Protein 3UO2 (pdb70)

Structure (mmCIF, N/CA/C/O backbone):
data_3UO2
#
_entry.id   3UO2
#
_cell.length_a   59.606
_cell.length_b   60.548
_cell.length_c   99.523
_cell.angle_alpha   90.000
_cell.angle_beta   90.000
_cell.angle_gamma   90.000
#
_symmetry.space_group_name_H-M   'P 21 21 21'
#
loop_
_entity.id
_entity.type
_entity.pdbx_description
1 polymer 'J-type co-chaperone JAC1, mitochondrial'
2 water water
#
loop_
_atom_site.group_PDB
_atom_site.id
_atom_site.type_symbol
_atom_site.label_atom_id
_atom_site.label_alt_id
_atom_site.label_comp_id
_atom_site.label_asym_id
_atom_site.label_entity_id
_atom_site.label_seq_id
_atom_site.pdbx_PDB_ins_code
_atom_site.Cartn_x
_atom_site.Cartn_y
_atom_site.Cartn_z
_atom_site.occupancy
_atom_site.B_iso_or_equiv
_atom_site.auth_seq_id
_atom_site.auth_comp_id
_atom_site.auth_asym_id
_atom_site.auth_atom_id
_atom_site.pdbx_PDB_model_num
ATOM 1 N N . PHE A 1 1 ? 51.454 8.114 -5.464 1.00 72.09 10 PHE A N 1
ATOM 2 C CA A PHE A 1 1 ? 52.887 8.054 -5.101 0.60 74.29 10 PHE A CA 1
ATOM 3 C CA B PHE A 1 1 ? 52.925 8.082 -5.179 0.40 72.86 10 PHE A CA 1
ATOM 4 C C . PHE A 1 1 ? 53.330 9.483 -4.769 1.00 68.67 10 PHE A C 1
ATOM 5 O O . PHE A 1 1 ? 54.071 9.682 -3.830 1.00 68.41 10 PHE A O 1
ATOM 20 N N . THR A 1 2 ? 52.848 10.458 -5.531 1.00 62.93 11 THR A N 1
ATOM 21 C CA . THR A 1 2 ? 53.251 11.866 -5.350 1.00 63.30 11 THR A CA 1
ATOM 22 C C . THR A 1 2 ? 52.818 12.399 -3.995 1.00 59.09 11 THR A C 1
ATOM 23 O O . THR A 1 2 ? 51.631 12.327 -3.655 1.00 52.17 11 THR A O 1
ATOM 27 N N . SER A 1 3 ? 53.756 12.960 -3.245 1.00 52.96 12 SER A N 1
ATOM 28 C CA . SER A 1 3 ? 53.452 13.477 -1.910 1.00 48.71 12 SER A CA 1
ATOM 29 C C . SER A 1 3 ? 52.347 14.548 -1.924 1.00 48.51 12 SER A C 1
ATOM 30 O O . SER A 1 3 ? 52.216 15.302 -2.876 1.00 51.13 12 SER A O 1
ATOM 33 N N . THR A 1 4 ? 51.523 14.606 -0.891 1.00 44.01 13 THR A N 1
ATOM 34 C CA . THR A 1 4 ? 50.516 15.671 -0.814 1.00 40.39 13 THR A CA 1
ATOM 35 C C . THR A 1 4 ? 51.222 16.839 -0.088 1.00 43.20 13 THR A C 1
ATOM 36 O O . THR A 1 4 ? 52.300 16.658 0.544 1.00 40.15 13 THR A O 1
ATOM 40 N N . PHE A 1 5 ? 50.595 18.015 -0.144 1.00 37.73 14 PHE A N 1
ATOM 41 C CA . PHE A 1 5 ? 51.174 19.230 0.474 1.00 37.08 14 PHE A CA 1
ATOM 42 C C . PHE A 1 5 ? 51.232 19.053 1.977 1.00 39.54 14 PHE A C 1
ATOM 43 O O . PHE A 1 5 ? 52.102 19.622 2.644 1.00 36.44 14 PHE A O 1
ATOM 51 N N . TYR A 1 6 ? 50.365 18.209 2.511 1.00 37.31 15 TYR A N 1
ATOM 52 C CA . TYR A 1 6 ? 50.321 18.035 3.967 1.00 40.13 15 TYR A CA 1
ATOM 53 C C . TYR A 1 6 ? 51.522 17.194 4.372 1.00 40.87 15 TYR A C 1
ATOM 54 O O . TYR A 1 6 ? 52.067 17.334 5.488 1.00 42.87 15 TYR A O 1
ATOM 63 N N . GLU A 1 7 ? 52.024 16.408 3.425 1.00 43.18 16 GLU A N 1
ATOM 64 C CA . GLU A 1 7 ? 53.215 15.554 3.692 1.00 43.55 16 GLU A CA 1
ATOM 65 C C . GLU A 1 7 ? 54.475 16.396 3.621 1.00 45.80 16 GLU A C 1
ATOM 66 O O . GLU A 1 7 ? 55.485 15.995 4.135 1.00 42.49 16 GLU A O 1
ATOM 72 N N . LEU A 1 8 ? 54.437 17.590 3.016 1.00 42.57 17 LEU A N 1
ATOM 73 C CA . LEU A 1 8 ? 55.592 18.451 3.027 1.00 41.09 17 LEU A CA 1
ATOM 74 C C . LEU A 1 8 ? 55.819 19.137 4.383 1.00 39.31 17 LEU A C 1
ATOM 75 O O . LEU A 1 8 ? 56.820 19.770 4.605 1.00 43.20 17 LEU A O 1
ATOM 80 N N . PHE A 1 9 ? 54.905 18.995 5.314 1.00 41.55 18 PHE A N 1
ATOM 81 C CA . PHE A 1 9 ? 54.986 19.748 6.558 1.00 39.68 18 PHE A CA 1
ATOM 82 C C . PHE A 1 9 ? 54.781 18.717 7.677 1.00 43.56 18 PHE A C 1
ATOM 83 O O . PHE A 1 9 ? 53.772 18.808 8.388 1.00 44.99 18 PHE A O 1
ATOM 91 N N . PRO A 1 10 ? 55.762 17.766 7.867 1.00 44.48 19 PRO A N 1
ATOM 92 C CA . PRO A 1 10 ? 55.649 16.651 8.849 1.00 48.58 19 PRO A CA 1
ATOM 93 C C . PRO A 1 10 ? 55.432 17.137 10.268 1.00 52.29 19 PRO A C 1
ATOM 94 O O . PRO A 1 10 ? 54.559 16.621 10.945 1.00 51.54 19 PRO A O 1
ATOM 98 N N . LYS A 1 11 ? 56.105 18.201 10.691 1.00 53.82 20 LYS A N 1
ATOM 99 C CA . LYS A 1 11 ? 55.885 18.679 12.068 1.00 54.94 20 LYS A CA 1
ATOM 100 C C . LYS A 1 11 ? 54.476 19.106 12.248 1.00 50.96 20 LYS A C 1
ATOM 101 O O . LYS A 1 11 ? 53.895 18.771 13.217 1.00 47.22 20 LYS A O 1
ATOM 107 N N . THR A 1 12 ? 53.932 19.872 11.302 1.00 45.27 21 THR A N 1
ATOM 108 C CA . THR A 1 12 ? 52.662 20.501 11.474 1.00 44.37 21 THR A CA 1
ATOM 109 C C . THR A 1 12 ? 51.544 19.497 11.389 1.00 45.46 21 THR A C 1
ATOM 110 O O . THR A 1 12 ? 50.509 19.716 12.046 1.00 44.02 21 THR A O 1
ATOM 114 N N . PHE A 1 13 ? 51.735 18.449 10.575 1.00 44.55 22 PHE A N 1
ATOM 115 C CA . PHE A 1 13 ? 50.744 17.375 10.342 1.00 46.92 22 PHE A CA 1
ATOM 116 C C . PHE A 1 13 ? 51.360 15.976 10.655 1.00 52.31 22 PHE A C 1
ATOM 117 O O . PHE A 1 13 ? 51.786 15.260 9.737 1.00 50.80 22 PHE A O 1
ATOM 125 N N . PRO A 1 14 ? 51.487 15.626 11.969 1.00 52.27 23 PRO A N 1
ATOM 126 C CA . PRO A 1 14 ? 52.071 14.362 12.372 1.00 58.18 23 PRO A CA 1
ATOM 127 C C . PRO A 1 14 ? 51.342 13.166 11.714 1.00 57.23 23 PRO A C 1
ATOM 128 O O . PRO A 1 14 ? 51.978 12.185 11.342 1.00 57.28 23 PRO A O 1
ATOM 132 N N . LYS A 1 15 ? 50.031 13.303 11.490 1.00 59.41 24 LYS A N 1
ATOM 133 C CA . LYS A 1 15 ? 49.223 12.220 10.924 1.00 60.32 24 LYS A CA 1
ATOM 134 C C . LYS A 1 15 ? 49.307 12.119 9.390 1.00 58.91 24 LYS A C 1
ATOM 135 O O . LYS A 1 15 ? 48.862 11.130 8.800 1.00 54.41 24 LYS A O 1
ATOM 141 N N . LYS A 1 16 ? 49.824 13.172 8.741 1.00 57.80 25 LYS A N 1
ATOM 142 C CA . LYS A 1 16 ? 50.093 13.159 7.306 1.00 54.00 25 LYS A CA 1
ATOM 143 C C . LYS A 1 16 ? 48.842 13.148 6.475 1.00 48.73 25 LYS A C 1
ATOM 144 O O . LYS A 1 16 ? 48.873 12.930 5.250 1.00 53.00 25 LYS A O 1
ATOM 150 N N . LEU A 1 17 ? 47.717 13.455 7.093 1.00 50.32 26 LEU A N 1
ATOM 151 C CA . LEU A 1 17 ? 46.447 13.444 6.363 1.00 51.39 26 LEU A CA 1
ATOM 152 C C . LEU A 1 17 ? 45.865 14.841 6.152 1.00 46.56 26 LEU A C 1
ATOM 153 O O . LEU A 1 17 ? 46.212 15.758 6.854 1.00 48.09 26 LEU A O 1
ATOM 158 N N . PRO A 1 18 ? 44.979 15.011 5.149 1.00 47.71 27 PRO A N 1
ATOM 159 C CA . PRO A 1 18 ? 44.337 16.304 4.905 1.00 49.62 27 PRO A CA 1
ATOM 160 C C . PRO A 1 18 ? 43.382 16.779 5.971 1.00 45.15 27 PRO A C 1
ATOM 161 O O . PRO A 1 18 ? 42.446 16.122 6.301 1.00 45.64 27 PRO A O 1
ATOM 165 N N . ILE A 1 19 ? 43.613 17.963 6.465 1.00 43.94 28 ILE A N 1
ATOM 166 C CA . ILE A 1 19 ? 42.721 18.564 7.411 1.00 42.48 28 ILE A CA 1
ATOM 167 C C . ILE A 1 19 ? 42.503 20.061 7.093 1.00 40.04 28 ILE A C 1
ATOM 168 O O . ILE A 1 19 ? 43.349 20.749 6.477 1.00 39.83 28 ILE A O 1
ATOM 173 N N . TRP A 1 20 ? 41.352 20.514 7.535 1.00 42.25 29 TRP A N 1
ATOM 174 C CA . TRP A 1 20 ? 40.846 21.800 7.353 1.00 40.57 29 TRP A CA 1
ATOM 175 C C . TRP A 1 20 ? 41.307 22.716 8.447 1.00 48.06 29 TRP A C 1
ATOM 176 O O . TRP A 1 20 ? 41.692 23.861 8.167 1.00 42.11 29 TRP A O 1
ATOM 187 N N . THR A 1 21 ? 41.204 22.271 9.704 1.00 47.63 30 THR A N 1
ATOM 188 C CA . THR A 1 21 ? 41.587 23.122 10.859 1.00 53.49 30 THR A CA 1
ATOM 189 C C . THR A 1 21 ? 43.110 23.078 10.981 1.00 54.63 30 THR A C 1
ATOM 190 O O . THR A 1 21 ? 43.643 22.311 11.711 1.00 55.53 30 THR A O 1
ATOM 194 N N . ILE A 1 22 ? 43.805 23.908 10.220 1.00 53.34 31 ILE A N 1
ATOM 195 C CA . ILE A 1 22 ? 45.233 23.985 10.321 1.00 49.68 31 ILE A CA 1
ATOM 196 C C . ILE A 1 22 ? 45.672 24.921 11.433 1.00 47.10 31 ILE A C 1
ATOM 197 O O . ILE A 1 22 ? 45.082 25.982 11.620 1.00 48.13 31 ILE A O 1
ATOM 202 N N . ASP A 1 23 ? 46.711 24.532 12.163 1.00 46.29 32 ASP A N 1
ATOM 203 C CA . ASP A 1 23 ? 47.370 25.472 13.075 1.00 50.71 32 ASP A CA 1
ATOM 204 C C . ASP A 1 23 ? 48.390 26.305 12.251 1.00 51.16 32 ASP A C 1
ATOM 205 O O . ASP A 1 23 ? 49.530 25.875 11.931 1.00 49.36 32 ASP A O 1
ATOM 210 N N . GLN A 1 24 ? 47.959 27.502 11.923 1.00 43.66 33 GLN A N 1
ATOM 211 C CA . GLN A 1 24 ? 48.640 28.322 10.989 1.00 44.10 33 GLN A CA 1
ATOM 212 C C . GLN A 1 24 ? 49.937 28.903 11.507 1.00 47.56 33 GLN A C 1
ATOM 213 O O . GLN A 1 24 ? 50.820 29.111 10.711 1.00 46.52 33 GLN A O 1
ATOM 219 N N . SER A 1 25 ? 50.085 29.165 12.815 1.00 50.98 34 SER A N 1
ATOM 220 C CA . SER A 1 25 ? 51.357 29.649 13.304 1.00 53.22 34 SER A CA 1
ATOM 221 C C . SER A 1 25 ? 52.427 28.548 13.212 1.00 49.43 34 SER A C 1
ATOM 222 O O . SER A 1 25 ? 53.567 28.839 12.930 1.00 58.88 34 SER A O 1
ATOM 225 N N . ARG A 1 26 ? 52.034 27.308 13.468 1.00 46.06 35 ARG A N 1
ATOM 226 C CA A ARG A 1 26 ? 52.922 26.158 13.379 0.50 46.86 35 ARG A CA 1
ATOM 227 C CA B ARG A 1 26 ? 52.906 26.147 13.371 0.50 46.68 35 ARG A CA 1
ATOM 228 C C . ARG A 1 26 ? 53.308 25.920 11.908 1.00 46.10 35 ARG A C 1
ATOM 229 O O . ARG A 1 26 ? 54.451 25.615 11.627 1.00 47.78 35 ARG A O 1
ATOM 244 N N . LEU A 1 27 ? 52.331 25.989 11.001 1.00 41.04 36 LEU A N 1
ATOM 245 C CA . LEU A 1 27 ? 52.596 25.846 9.534 1.00 43.37 36 LEU A CA 1
ATOM 246 C C . LEU A 1 27 ? 53.618 26.856 9.121 1.00 38.22 36 LEU A C 1
ATOM 247 O O . LEU A 1 27 ? 54.617 26.545 8.520 1.00 42.11 36 LEU A O 1
ATOM 252 N N . ARG A 1 28 ? 53.392 28.061 9.556 1.00 39.99 37 ARG A N 1
ATOM 253 C CA . ARG A 1 28 ? 54.190 29.162 9.145 1.00 45.67 37 ARG A CA 1
ATOM 254 C C . ARG A 1 28 ? 55.597 29.054 9.700 1.00 45.60 37 ARG A C 1
ATOM 255 O O . ARG A 1 28 ? 56.568 29.276 8.982 1.00 41.58 37 ARG A O 1
ATOM 263 N N . LYS A 1 29 ? 55.704 28.711 10.976 1.00 44.29 38 LYS A N 1
ATOM 264 C CA A LYS A 1 29 ? 57.009 28.470 11.583 0.50 46.46 38 LYS A CA 1
ATOM 265 C CA B LYS A 1 29 ? 57.005 28.492 11.582 0.50 45.89 38 LYS A CA 1
ATOM 266 C C . LYS A 1 29 ? 57.751 27.348 10.869 1.00 47.16 38 LYS A C 1
ATOM 267 O O . LYS A 1 29 ? 58.932 27.461 10.630 1.00 52.38 38 LYS A O 1
ATOM 278 N N . GLU A 1 30 ? 57.062 26.241 10.556 1.00 41.24 39 GLU A N 1
ATOM 279 C CA . GLU A 1 30 ? 57.680 25.133 9.835 1.00 40.88 39 GLU A CA 1
ATOM 280 C C . GLU A 1 30 ? 58.125 25.478 8.396 1.00 40.24 39 GLU A C 1
ATOM 281 O O . GLU A 1 30 ? 59.208 25.066 7.945 1.00 40.05 39 GLU A O 1
ATOM 287 N N . TYR A 1 31 ? 57.280 26.216 7.705 1.00 38.93 40 TYR A N 1
ATOM 288 C CA . TYR A 1 31 ? 57.570 26.748 6.391 1.00 39.63 40 TYR A CA 1
ATOM 289 C C . TYR A 1 31 ? 58.827 27.602 6.451 1.00 41.97 40 TYR A C 1
ATOM 290 O O . TYR A 1 31 ? 59.736 27.406 5.643 1.00 38.74 40 TYR A O 1
ATOM 299 N N . ARG A 1 32 ? 58.920 28.500 7.442 1.00 42.49 41 ARG A N 1
ATOM 300 C CA . ARG A 1 32 ? 60.113 29.384 7.546 1.00 47.22 41 ARG A CA 1
ATOM 301 C C . ARG A 1 32 ? 61.407 28.613 7.776 1.00 48.20 41 ARG A C 1
ATOM 302 O O . ARG A 1 32 ? 62.425 28.898 7.133 1.00 48.63 41 ARG A O 1
ATOM 310 N N . GLN A 1 33 ? 61.312 27.660 8.714 1.00 49.04 42 GLN A N 1
ATOM 311 C CA A GLN A 1 33 ? 62.382 26.739 9.061 0.60 50.42 42 GLN A CA 1
ATOM 312 C CA B GLN A 1 33 ? 62.355 26.696 9.083 0.40 49.53 42 GLN A CA 1
ATOM 313 C C . GLN A 1 33 ? 62.791 25.908 7.840 1.00 50.75 42 GLN A C 1
ATOM 314 O O . GLN A 1 33 ? 63.960 25.698 7.619 1.00 50.59 42 GLN A O 1
ATOM 325 N N . LEU A 1 34 ? 61.819 25.460 7.034 1.00 46.48 43 LEU A N 1
ATOM 326 C CA . LEU A 1 34 ? 62.134 24.628 5.894 1.00 46.08 43 LEU A CA 1
ATOM 327 C C . LEU A 1 34 ? 62.848 25.459 4.834 1.00 53.40 43 LEU A C 1
ATOM 328 O O . LEU A 1 34 ? 63.886 25.026 4.334 1.00 56.01 43 LEU A O 1
ATOM 333 N N . GLN A 1 35 ? 62.391 26.695 4.615 1.00 55.74 44 GLN A N 1
ATOM 334 C CA . GLN A 1 35 ? 63.039 27.620 3.662 1.00 61.48 44 GLN A CA 1
ATOM 335 C C . GLN A 1 35 ? 64.429 28.090 4.103 1.00 62.76 44 GLN A C 1
ATOM 336 O O . GLN A 1 35 ? 65.271 28.391 3.266 1.00 74.68 44 GLN A O 1
ATOM 342 N N . ALA A 1 36 ? 64.670 28.156 5.400 1.00 66.41 45 ALA A N 1
ATOM 343 C CA . ALA A 1 36 ? 65.974 28.522 5.914 1.00 63.40 45 ALA A CA 1
ATOM 344 C C . ALA A 1 36 ? 67.026 27.421 5.809 1.00 76.03 45 ALA A C 1
ATOM 345 O O . ALA A 1 36 ? 68.213 27.728 5.946 1.00 86.11 45 ALA A O 1
ATOM 347 N N . GLN A 1 37 ? 66.657 26.146 5.648 1.00 77.07 46 GLN A N 1
ATOM 348 C CA . GLN A 1 37 ? 67.688 25.112 5.368 1.00 80.53 46 GLN A CA 1
ATOM 349 C C . GLN A 1 37 ? 68.396 25.414 4.030 1.00 82.82 46 GLN A C 1
ATOM 350 O O . GLN A 1 37 ? 67.748 25.677 3.006 1.00 82.64 46 GLN A O 1
ATOM 356 N N . SER A 1 47 ? 65.942 27.142 -5.798 1.00 94.25 56 SER A N 1
ATOM 357 C CA . SER A 1 47 ? 64.996 27.760 -6.732 1.00 97.01 56 SER A CA 1
ATOM 358 C C . SER A 1 47 ? 63.672 26.968 -6.892 1.00 93.66 56 SER A C 1
ATOM 359 O O . SER A 1 47 ? 62.624 27.397 -6.366 1.00 87.48 56 SER A O 1
ATOM 362 N N . GLU A 1 48 ? 63.721 25.840 -7.621 1.00 91.74 57 GLU A N 1
ATOM 363 C CA . GLU A 1 48 ? 62.563 24.930 -7.793 1.00 86.59 57 GLU A CA 1
ATOM 364 C C . GLU A 1 48 ? 61.997 24.520 -6.445 1.00 80.88 57 GLU A C 1
ATOM 365 O O . GLU A 1 48 ? 60.762 24.530 -6.243 1.00 75.52 57 GLU A O 1
ATOM 371 N N . GLN A 1 49 ? 62.913 24.129 -5.550 1.00 74.48 58 GLN A N 1
ATOM 372 C CA . GLN A 1 49 ? 62.550 23.492 -4.278 1.00 75.74 58 GLN A CA 1
ATOM 373 C C . GLN A 1 49 ? 61.882 24.545 -3.409 1.00 68.01 58 GLN A C 1
ATOM 374 O O . GLN A 1 49 ? 60.847 24.259 -2.788 1.00 56.75 58 GLN A O 1
ATOM 380 N N . SER A 1 50 ? 62.481 25.744 -3.360 1.00 62.84 59 SER A N 1
ATOM 381 C CA . SER A 1 50 ? 61.804 26.863 -2.740 1.00 66.13 59 SER A CA 1
ATOM 382 C C . SER A 1 50 ? 60.363 27.065 -3.308 1.00 59.25 59 SER A C 1
ATOM 383 O O . SER A 1 50 ? 59.417 27.124 -2.530 1.00 54.03 59 SER A O 1
ATOM 386 N N . SER A 1 51 ? 60.200 27.140 -4.634 1.00 53.92 60 SER A N 1
ATOM 387 C CA . SER A 1 51 ? 58.882 27.465 -5.223 1.00 49.14 60 SER A CA 1
ATOM 388 C C . SER A 1 51 ? 57.867 26.348 -5.012 1.00 43.45 60 SER A C 1
ATOM 389 O O . SER A 1 51 ? 56.709 26.587 -4.842 1.00 41.37 60 SER A O 1
ATOM 392 N N . THR A 1 52 ? 58.305 25.115 -4.989 1.00 41.71 61 THR A N 1
ATOM 393 C CA . THR A 1 52 ? 57.401 24.019 -4.722 1.00 42.68 61 THR A CA 1
ATOM 394 C C . THR A 1 52 ? 56.864 24.084 -3.302 1.00 41.34 61 THR A C 1
ATOM 395 O O . THR A 1 52 ? 55.654 23.924 -3.077 1.00 35.51 61 THR A O 1
ATOM 399 N N . LEU A 1 53 ? 57.728 24.384 -2.321 1.00 43.55 62 LEU A N 1
ATOM 400 C CA . LEU A 1 53 ? 57.250 24.510 -0.919 1.00 39.42 62 LEU A CA 1
ATOM 401 C C . LEU A 1 53 ? 56.374 25.778 -0.791 1.00 37.53 62 LEU A C 1
ATOM 402 O O . LEU A 1 53 ? 55.337 25.800 -0.030 1.00 32.45 62 LEU A O 1
ATOM 407 N N . ASN A 1 54 ? 56.715 26.799 -1.578 1.00 35.52 63 ASN A N 1
ATOM 408 C CA . ASN A 1 54 ? 55.918 28.036 -1.599 1.00 35.85 63 ASN A CA 1
ATOM 409 C C . ASN A 1 54 ? 54.484 27.810 -2.080 1.00 36.95 63 ASN A C 1
ATOM 410 O O . ASN A 1 54 ? 53.544 28.220 -1.408 1.00 34.42 63 ASN A O 1
ATOM 415 N N . GLN A 1 55 ? 54.282 27.117 -3.214 1.00 35.09 64 GLN A N 1
ATOM 416 C CA . GLN A 1 55 ? 52.978 26.688 -3.645 1.00 33.76 64 GLN A CA 1
ATOM 417 C C . GLN A 1 55 ? 52.214 25.951 -2.553 1.00 31.08 64 GLN A C 1
ATOM 418 O O . GLN A 1 55 ? 51.056 26.227 -2.283 1.00 32.10 64 GLN A O 1
ATOM 424 N N . ALA A 1 56 ? 52.883 25.011 -1.927 1.00 31.86 65 ALA A N 1
ATOM 425 C CA . ALA A 1 56 ? 52.248 24.151 -0.967 1.00 34.06 65 ALA A CA 1
ATOM 426 C C . ALA A 1 56 ? 51.786 24.919 0.212 1.00 30.89 65 ALA A C 1
ATOM 427 O O . ALA A 1 56 ? 50.662 24.702 0.722 1.00 32.65 65 ALA A O 1
ATOM 429 N N . TYR A 1 57 ? 52.701 25.712 0.759 1.00 32.69 66 TYR A N 1
ATOM 430 C CA . TYR A 1 57 ? 52.372 26.561 1.917 1.00 30.96 66 TYR A CA 1
ATOM 431 C C . TYR A 1 57 ? 51.164 27.501 1.616 1.00 30.89 66 TYR A C 1
ATOM 432 O O . TYR A 1 57 ? 50.255 27.663 2.428 1.00 30.81 66 TYR A O 1
ATOM 441 N N . HIS A 1 58 ? 51.182 28.165 0.464 1.00 31.91 67 HIS A N 1
ATOM 442 C CA . HIS A 1 58 ? 50.123 29.130 0.155 1.00 31.35 67 HIS A CA 1
ATOM 443 C C . HIS A 1 58 ? 48.831 28.418 -0.082 1.00 32.28 67 HIS A C 1
ATOM 444 O O . HIS A 1 58 ? 47.811 28.956 0.225 1.00 36.37 67 HIS A O 1
ATOM 451 N N . THR A 1 59 ? 48.855 27.221 -0.683 1.00 32.14 68 THR A N 1
ATOM 452 C CA . THR A 1 59 ? 47.645 26.437 -0.830 1.00 29.30 68 THR A CA 1
ATOM 453 C C . THR A 1 59 ? 47.013 26.154 0.526 1.00 31.41 68 THR A C 1
ATOM 454 O O . THR A 1 59 ? 45.770 26.350 0.706 1.00 32.25 68 THR A O 1
ATOM 458 N N . LEU A 1 60 ? 47.820 25.731 1.496 1.00 31.47 69 LEU A N 1
ATOM 459 C CA . LEU A 1 60 ? 47.286 25.443 2.824 1.00 32.75 69 LEU A CA 1
ATOM 460 C C . LEU A 1 60 ? 46.901 26.647 3.668 1.00 34.75 69 LEU A C 1
ATOM 461 O O . LEU A 1 60 ? 45.923 26.599 4.461 1.00 34.82 69 LEU A O 1
ATOM 466 N N . LYS A 1 61 ? 47.632 27.749 3.504 1.00 31.82 70 LYS A N 1
ATOM 467 C CA . LYS A 1 61 ? 47.343 28.928 4.300 1.00 33.79 70 LYS A CA 1
ATOM 468 C C . LYS A 1 61 ? 45.992 29.517 3.862 1.00 34.28 70 LYS A C 1
ATOM 469 O O . LYS A 1 61 ? 45.212 29.903 4.681 1.00 35.47 70 LYS A O 1
ATOM 475 N N . ASP A 1 62 ? 45.696 29.540 2.566 1.00 34.39 71 ASP A N 1
ATOM 476 C CA . ASP A 1 62 ? 44.469 30.236 2.149 1.00 33.14 71 ASP A CA 1
ATOM 477 C C . ASP A 1 62 ? 43.191 29.378 2.255 1.00 34.24 71 ASP A C 1
ATOM 478 O O . ASP A 1 62 ? 43.109 28.332 1.670 1.00 31.5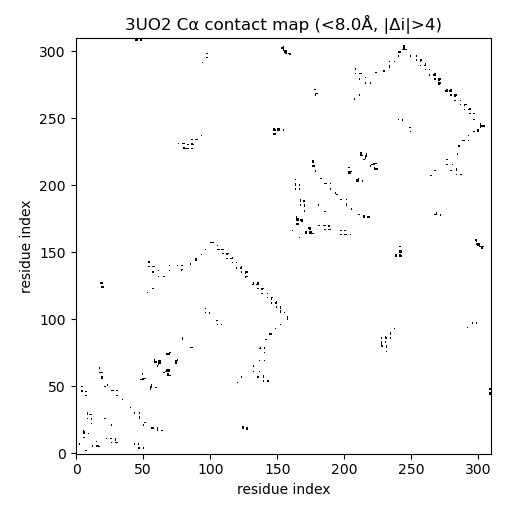4 71 ASP A O 1
ATOM 483 N N . PRO A 1 63 ? 42.179 29.840 3.014 1.00 32.76 72 PRO A N 1
ATOM 484 C CA . PRO A 1 63 ? 40.956 29.069 3.085 1.00 31.35 72 PRO A CA 1
ATOM 485 C C . PRO A 1 63 ? 40.383 28.531 1.762 1.00 31.06 72 PRO A C 1
ATOM 486 O O . PRO A 1 63 ? 40.126 27.354 1.666 1.00 34.71 72 PRO A O 1
ATOM 490 N N . LEU A 1 64 ? 40.213 29.360 0.723 1.00 36.71 73 LEU A N 1
ATOM 491 C CA . LEU A 1 64 ? 39.701 28.877 -0.533 1.00 31.84 73 LEU A CA 1
ATOM 492 C C . LEU A 1 64 ? 40.605 27.826 -1.162 1.00 29.52 73 LEU A C 1
ATOM 493 O O . LEU A 1 64 ? 40.129 26.774 -1.530 1.00 31.28 73 LEU A O 1
ATOM 498 N N . ARG A 1 65 ? 41.910 28.075 -1.241 1.00 30.15 74 ARG A N 1
ATOM 499 C CA . ARG A 1 65 ? 42.829 27.150 -1.964 1.00 30.83 74 ARG A CA 1
ATOM 500 C C . ARG A 1 65 ? 42.895 25.831 -1.247 1.00 28.44 74 ARG A C 1
ATOM 501 O O . ARG A 1 65 ? 42.897 24.815 -1.868 1.00 27.37 74 ARG A O 1
ATOM 509 N N . ARG A 1 66 ? 42.772 25.894 0.071 1.00 29.10 75 ARG A N 1
ATOM 510 C CA . ARG A 1 66 ? 42.800 24.762 0.953 1.00 30.10 75 ARG A CA 1
ATOM 511 C C . ARG A 1 66 ? 41.567 23.911 0.785 1.00 31.65 75 ARG A C 1
ATOM 512 O O . ARG A 1 66 ? 41.687 22.720 0.722 1.00 30.69 75 ARG A O 1
ATOM 520 N N . SER A 1 67 ? 40.377 24.504 0.757 1.00 33.55 76 SER A N 1
ATOM 521 C CA . SER A 1 67 ? 39.184 23.697 0.521 1.00 30.70 76 SER A CA 1
ATOM 522 C C . SER A 1 67 ? 39.225 23.059 -0.861 1.00 31.20 76 SER A C 1
ATOM 523 O O . SER A 1 67 ? 38.988 21.847 -0.995 1.00 32.59 76 SER A O 1
ATOM 526 N N . GLN A 1 68 ? 39.601 23.821 -1.892 1.00 31.25 77 GLN A N 1
ATOM 527 C CA . GLN A 1 68 ? 39.713 23.217 -3.200 1.00 32.32 77 GLN A CA 1
ATOM 528 C C . GLN A 1 68 ? 40.705 22.034 -3.209 1.00 35.39 77 GLN A C 1
ATOM 529 O O . GLN A 1 68 ? 40.424 20.986 -3.761 1.00 34.58 77 GLN A O 1
ATOM 535 N N . TYR A 1 69 ? 41.837 22.184 -2.516 1.00 37.72 78 TYR A N 1
ATOM 536 C CA . TYR A 1 69 ? 42.858 21.117 -2.499 1.00 33.34 78 TYR A CA 1
ATOM 537 C C . TYR A 1 69 ? 42.342 19.921 -1.721 1.00 35.42 78 TYR A C 1
ATOM 538 O O . TYR A 1 69 ? 42.493 18.781 -2.130 1.00 32.72 78 TYR A O 1
ATOM 547 N N . MET A 1 70 ? 41.748 20.164 -0.563 1.00 33.18 79 MET A N 1
ATOM 548 C CA . MET A 1 70 ? 41.191 19.046 0.179 1.00 33.80 79 MET A CA 1
ATOM 549 C C . MET A 1 70 ? 40.167 18.220 -0.629 1.00 36.72 79 MET A C 1
ATOM 550 O O . MET A 1 70 ? 40.120 17.002 -0.526 1.00 41.15 79 MET A O 1
ATOM 555 N N . LEU A 1 71 ? 39.286 18.878 -1.339 1.00 37.60 80 LEU A N 1
ATOM 556 C CA . LEU A 1 71 ? 38.234 18.157 -2.080 1.00 39.17 80 LEU A CA 1
ATOM 557 C C . LEU A 1 71 ? 38.868 17.389 -3.205 1.00 42.34 80 LEU A C 1
ATOM 558 O O . LEU A 1 71 ? 38.355 16.364 -3.616 1.00 41.70 80 LEU A O 1
ATOM 563 N N . LYS A 1 72 ? 39.997 17.890 -3.718 1.00 43.12 81 LYS A N 1
ATOM 564 C CA . LYS A 1 72 ? 40.695 17.112 -4.724 1.00 48.64 81 LYS A CA 1
ATOM 565 C C . LYS A 1 72 ? 41.184 15.793 -4.138 1.00 48.47 81 LYS A C 1
ATOM 566 O O . LYS A 1 72 ? 40.918 14.718 -4.674 1.00 45.87 81 LYS A O 1
ATOM 572 N N . LEU A 1 73 ? 41.861 15.859 -3.007 1.00 47.08 82 LEU A N 1
ATOM 573 C CA . LEU A 1 73 ? 42.431 14.653 -2.413 1.00 50.66 82 LEU A CA 1
ATOM 574 C C . LEU A 1 73 ? 41.421 13.684 -1.780 1.00 49.39 82 LEU A C 1
ATOM 575 O O . LEU A 1 73 ? 41.594 12.486 -1.864 1.00 49.50 82 LEU A O 1
ATOM 580 N N . LEU A 1 74 ? 40.468 14.225 -1.025 1.00 48.38 83 LEU A N 1
ATOM 581 C CA . LEU A 1 74 ? 39.577 13.430 -0.190 1.00 51.46 83 LEU A CA 1
ATOM 582 C C . LEU A 1 74 ? 38.366 12.915 -0.939 1.00 52.09 83 LEU A C 1
ATOM 583 O O . LEU A 1 74 ? 37.825 11.909 -0.553 1.00 59.43 83 LEU A O 1
ATOM 588 N N . ARG A 1 75 ? 37.942 13.611 -1.994 1.00 53.90 84 ARG A N 1
ATOM 589 C CA A ARG A 1 75 ? 36.710 13.334 -2.731 0.60 53.53 84 ARG A CA 1
ATOM 590 C CA B ARG A 1 75 ? 36.777 13.122 -2.750 0.40 54.08 84 ARG A CA 1
ATOM 591 C C . ARG A 1 75 ? 36.934 13.292 -4.264 1.00 51.93 84 ARG A C 1
ATOM 592 O O . ARG A 1 75 ? 35.983 13.095 -5.014 1.00 53.42 84 ARG A O 1
ATOM 607 N N . ASN A 1 76 ? 38.164 13.535 -4.717 1.00 49.88 85 ASN A N 1
ATOM 608 C CA . ASN A 1 76 ? 38.537 13.653 -6.134 1.00 51.10 85 ASN A CA 1
ATOM 609 C C . ASN A 1 76 ? 37.690 14.541 -7.016 1.00 51.35 85 ASN A C 1
ATOM 610 O O . ASN A 1 76 ? 37.278 14.146 -8.097 1.00 53.24 85 ASN A O 1
ATOM 615 N N . ILE A 1 77 ? 37.383 15.737 -6.533 1.00 50.69 86 ILE A N 1
ATOM 616 C CA . ILE A 1 77 ? 36.671 16.735 -7.303 1.00 46.57 86 ILE A CA 1
ATOM 617 C C . ILE A 1 77 ? 37.613 17.892 -7.327 1.00 45.20 86 ILE A C 1
ATOM 618 O O . ILE A 1 77 ? 38.100 18.301 -6.257 1.00 41.87 86 ILE A O 1
ATOM 623 N N . ASP A 1 78 ? 37.941 18.357 -8.532 1.00 40.86 87 ASP A N 1
ATOM 624 C CA . ASP A 1 78 ? 38.800 19.464 -8.684 1.00 43.15 87 ASP A CA 1
ATOM 625 C C . ASP A 1 78 ? 38.006 20.707 -9.115 1.00 44.22 87 ASP A C 1
ATOM 626 O O . ASP A 1 78 ? 37.706 20.860 -10.281 1.00 40.23 87 ASP A O 1
ATOM 631 N N . LEU A 1 79 ? 37.732 21.624 -8.152 1.00 38.97 88 LEU A N 1
ATOM 632 C CA . LEU A 1 79 ? 36.941 22.774 -8.436 1.00 41.99 88 LEU A CA 1
ATOM 633 C C . LEU A 1 79 ? 37.732 23.868 -9.181 1.00 44.08 88 LEU A C 1
ATOM 634 O O . LEU A 1 79 ? 37.130 24.819 -9.601 1.00 44.32 88 LEU A O 1
ATOM 639 N N . THR A 1 80 ? 39.056 23.717 -9.347 1.00 45.90 89 THR A N 1
ATOM 640 C CA . THR A 1 80 ? 39.879 24.650 -10.130 1.00 45.57 89 THR A CA 1
ATOM 641 C C . THR A 1 80 ? 39.677 24.421 -11.626 1.00 52.31 89 THR A C 1
ATOM 642 O O . THR A 1 80 ? 40.103 25.260 -12.423 1.00 58.92 89 THR A O 1
ATOM 646 N N . GLN A 1 81 ? 38.978 23.350 -12.015 1.00 49.31 90 GLN A N 1
ATOM 647 C CA . GLN A 1 81 ? 38.745 23.096 -13.449 1.00 56.63 90 GLN A CA 1
ATOM 648 C C . GLN A 1 81 ? 37.406 23.724 -13.783 1.00 61.51 90 GLN A C 1
ATOM 649 O O . GLN A 1 81 ? 36.428 23.563 -13.033 1.00 56.17 90 GLN A O 1
ATOM 655 N N . GLU A 1 82 ? 37.350 24.415 -14.917 1.00 64.28 91 GLU A N 1
ATOM 656 C CA A GLU A 1 82 ? 36.192 25.280 -15.261 0.60 64.51 91 GLU A CA 1
ATOM 657 C CA B GLU A 1 82 ? 36.223 25.288 -15.192 0.40 64.95 91 GLU A CA 1
ATOM 658 C C . GLU A 1 82 ? 34.872 24.530 -15.364 1.00 62.52 91 GLU A C 1
ATOM 659 O O . GLU A 1 82 ? 33.840 25.003 -14.904 1.00 69.74 91 GLU A O 1
ATOM 670 N N . GLN A 1 83 ? 34.869 23.365 -15.969 1.00 65.11 92 GLN A N 1
ATOM 671 C CA . GLN A 1 83 ? 33.583 22.668 -16.128 1.00 71.07 92 GLN A CA 1
ATOM 672 C C . GLN A 1 83 ? 33.041 21.975 -14.861 1.00 70.66 92 GLN A C 1
ATOM 673 O O . GLN A 1 83 ? 31.827 21.741 -14.743 1.00 65.38 92 GLN A O 1
ATOM 679 N N . THR A 1 84 ? 33.948 21.613 -13.950 1.00 66.24 93 THR A N 1
ATOM 680 C CA . THR A 1 84 ? 33.584 20.974 -12.702 1.00 59.20 93 THR A CA 1
ATOM 681 C C . THR A 1 84 ? 32.928 22.032 -11.827 1.00 57.85 93 THR A C 1
ATOM 682 O O . THR A 1 84 ? 31.926 21.772 -11.159 1.00 54.71 93 THR A O 1
ATOM 686 N N . SER A 1 85 ? 33.524 23.228 -11.794 1.00 54.08 94 SER A N 1
ATOM 687 C CA . SER A 1 85 ? 32.902 24.347 -11.090 1.00 55.99 94 SER A CA 1
ATOM 688 C C . SER A 1 85 ? 31.568 24.671 -11.753 1.00 56.32 94 SER A C 1
ATOM 689 O O . SER A 1 85 ? 30.593 24.852 -11.073 1.00 57.82 94 SER A O 1
ATOM 692 N N . ASN A 1 86 ? 31.510 24.700 -13.080 1.00 55.89 95 ASN A N 1
ATOM 693 C CA . ASN A 1 86 ? 30.232 25.048 -13.742 1.00 60.66 95 ASN A CA 1
ATOM 694 C C . ASN A 1 86 ? 29.059 24.073 -13.488 1.00 57.82 95 ASN A C 1
ATOM 695 O O . ASN A 1 86 ? 27.946 24.501 -13.254 1.00 55.36 95 ASN A O 1
ATOM 700 N N . GLU A 1 87 ? 29.316 22.768 -13.503 1.00 57.00 96 GLU A N 1
ATOM 701 C CA . GLU A 1 87 ? 28.291 21.809 -13.127 1.00 63.89 96 GLU A CA 1
ATOM 702 C C . GLU A 1 87 ? 27.800 21.996 -11.695 1.00 62.41 96 GLU A C 1
ATOM 703 O O . GLU A 1 87 ? 26.615 21.823 -11.454 1.00 64.49 96 GLU A O 1
ATOM 709 N N . VAL A 1 88 ? 28.665 22.384 -10.756 1.00 53.96 97 VAL A N 1
ATOM 710 C CA . VAL A 1 88 ? 28.187 22.610 -9.404 1.00 56.91 97 VAL A CA 1
ATOM 711 C C . VAL A 1 88 ? 27.289 23.823 -9.354 1.00 60.83 97 VAL A C 1
ATOM 712 O O . VAL A 1 88 ? 26.180 23.766 -8.813 1.00 61.79 97 VAL A O 1
ATOM 716 N N . THR A 1 89 ? 27.777 24.914 -9.946 1.00 63.28 98 THR A N 1
ATOM 717 C CA . THR A 1 89 ? 27.148 26.240 -9.836 1.00 65.80 98 THR A CA 1
ATOM 718 C C . THR A 1 89 ? 25.804 26.263 -10.572 1.00 65.55 98 THR A C 1
ATOM 719 O O . THR A 1 89 ? 24.802 26.752 -10.045 1.00 67.95 98 THR A O 1
ATOM 723 N N . THR A 1 90 ? 25.802 25.700 -11.782 1.00 67.51 99 THR A N 1
ATOM 724 C CA . THR A 1 90 ? 24.596 25.474 -12.592 1.00 73.32 99 THR A CA 1
ATOM 725 C C . THR A 1 90 ? 23.364 25.009 -11.826 1.00 78.81 99 THR A C 1
ATOM 726 O O . THR A 1 90 ? 22.265 25.531 -12.040 1.00 81.73 99 THR A O 1
ATOM 730 N N . SER A 1 91 ? 23.540 24.034 -10.935 1.00 78.98 100 SER A N 1
ATOM 731 C CA . SER A 1 91 ? 22.430 23.536 -10.108 1.00 76.28 100 SER A CA 1
ATOM 732 C C . SER A 1 91 ? 21.862 24.591 -9.166 1.00 78.91 100 SER A C 1
ATOM 733 O O . SER A 1 91 ? 20.716 24.464 -8.738 1.00 80.64 100 SER A O 1
ATOM 736 N N . ASP A 1 92 ? 22.649 25.633 -8.861 1.00 75.47 101 ASP A N 1
ATOM 737 C CA . ASP A 1 92 ? 22.346 26.600 -7.779 1.00 68.36 101 ASP A CA 1
ATOM 738 C C . ASP A 1 92 ? 21.934 28.028 -8.280 1.00 68.67 101 ASP A C 1
ATOM 739 O O . ASP A 1 92 ? 22.558 29.032 -7.935 1.00 66.32 101 ASP A O 1
ATOM 744 N N . PRO A 1 93 ? 20.856 28.142 -9.071 1.00 69.40 102 PRO A N 1
ATOM 745 C CA . PRO A 1 93 ? 20.608 29.455 -9.653 1.00 64.95 102 PRO A CA 1
ATOM 746 C C . PRO A 1 93 ? 20.319 30.494 -8.607 1.00 63.99 102 PRO A C 1
ATOM 747 O O . PRO A 1 93 ? 20.389 31.675 -8.876 1.00 61.97 102 PRO A O 1
ATOM 751 N N . GLN A 1 94 ? 19.959 30.057 -7.423 1.00 65.88 103 GLN A N 1
ATOM 752 C CA . GLN A 1 94 ? 19.692 30.980 -6.346 1.00 67.69 103 GLN A CA 1
ATOM 753 C C . GLN A 1 94 ? 20.961 31.745 -5.904 1.00 56.90 103 GLN A C 1
ATOM 754 O O . GLN A 1 94 ? 20.955 32.958 -5.685 1.00 57.84 103 GLN A O 1
ATOM 760 N N . LEU A 1 95 ? 22.016 30.993 -5.748 1.00 51.81 104 LEU A N 1
ATOM 761 C CA . LEU A 1 95 ? 23.352 31.534 -5.497 1.00 51.20 104 LEU A CA 1
ATOM 762 C C . LEU A 1 95 ? 23.802 32.472 -6.617 1.00 46.19 104 LEU A C 1
ATOM 763 O O . LEU A 1 95 ? 24.106 33.618 -6.368 1.00 46.28 104 LEU A O 1
ATOM 768 N N . LEU A 1 96 ? 23.732 32.017 -7.865 1.00 46.56 105 LEU A N 1
ATOM 769 C CA . LEU A 1 96 ? 24.077 32.874 -8.992 1.00 44.34 105 LEU A CA 1
ATOM 770 C C . LEU A 1 96 ? 23.391 34.230 -8.911 1.00 43.86 105 LEU A C 1
ATOM 771 O O . LEU A 1 96 ? 24.051 35.254 -9.037 1.00 39.62 105 LEU A O 1
ATOM 776 N N . LEU A 1 97 ? 22.094 34.257 -8.657 1.00 43.90 106 LEU A N 1
ATOM 777 C CA . LEU A 1 97 ? 21.374 35.500 -8.577 1.00 46.66 106 LEU A CA 1
ATOM 778 C C . LEU A 1 97 ? 21.741 36.334 -7.346 1.00 47.03 106 LEU A C 1
ATOM 779 O O . LEU A 1 97 ? 21.782 37.552 -7.415 1.00 49.04 106 LEU A O 1
ATOM 784 N N . LYS A 1 98 ? 22.032 35.679 -6.230 1.00 51.17 107 LYS A N 1
ATOM 785 C CA . LYS A 1 98 ? 22.466 36.367 -5.010 1.00 53.83 107 LYS A CA 1
ATOM 786 C C . LYS A 1 98 ? 23.762 37.130 -5.302 1.00 49.89 107 LYS A C 1
ATOM 787 O O . LYS A 1 98 ? 23.894 38.297 -4.959 1.00 46.10 107 LYS A O 1
ATOM 793 N N . VAL A 1 99 ? 24.691 36.466 -6.005 1.00 44.68 108 VAL A N 1
ATOM 794 C CA . VAL A 1 99 ? 25.992 37.047 -6.310 1.00 41.11 108 VAL A CA 1
ATOM 795 C C . VAL A 1 99 ? 25.925 38.215 -7.326 1.00 39.45 108 VAL A C 1
ATOM 796 O O . VAL A 1 99 ? 26.539 39.247 -7.134 1.00 37.24 108 VAL A O 1
ATOM 800 N N . LEU A 1 100 ? 25.251 38.004 -8.424 1.00 39.49 109 LEU A N 1
ATOM 801 C CA . LEU A 1 100 ? 24.941 39.068 -9.369 1.00 48.26 109 LEU A CA 1
ATOM 802 C C . LEU A 1 100 ? 24.276 40.296 -8.757 1.00 44.37 109 LEU A C 1
ATOM 803 O O . LEU A 1 100 ? 24.672 41.412 -9.052 1.00 48.24 109 LEU A O 1
ATOM 808 N N . ASP A 1 101 ? 23.314 40.087 -7.874 1.00 47.27 110 ASP A N 1
ATOM 809 C CA A ASP A 1 101 ? 22.714 41.206 -7.188 0.60 50.66 110 ASP A CA 1
ATOM 810 C CA B ASP A 1 101 ? 22.710 41.188 -7.101 0.40 50.03 110 ASP A CA 1
ATOM 811 C C . ASP A 1 101 ? 23.772 42.031 -6.393 1.00 50.61 110 ASP A C 1
ATOM 812 O O . ASP A 1 101 ? 23.684 43.228 -6.368 1.00 51.85 110 ASP A O 1
ATOM 821 N N . ILE A 1 102 ? 24.802 41.402 -5.817 1.00 45.45 111 ILE A N 1
ATOM 822 C CA . ILE A 1 102 ? 25.830 42.190 -5.062 1.00 41.88 111 ILE A CA 1
ATOM 823 C C . ILE A 1 102 ? 26.670 42.923 -6.103 1.00 42.02 111 ILE A C 1
ATOM 824 O O . ILE A 1 102 ? 27.050 44.065 -5.915 1.00 41.07 111 ILE A O 1
ATOM 829 N N . HIS A 1 103 ? 26.970 42.293 -7.223 1.00 39.28 112 HIS A N 1
ATOM 830 C CA . HIS A 1 103 ? 27.664 43.032 -8.283 1.00 41.65 112 HIS A CA 1
ATOM 831 C C . HIS A 1 103 ? 26.907 44.278 -8.740 1.00 46.72 112 HIS A C 1
ATOM 832 O O . HIS A 1 103 ? 27.530 45.296 -9.071 1.00 43.03 112 HIS A O 1
ATOM 839 N N . ASP A 1 104 ? 25.577 44.168 -8.819 1.00 48.73 113 ASP A N 1
ATOM 840 C CA A ASP A 1 104 ? 24.770 45.288 -9.255 0.60 52.80 113 ASP A CA 1
ATOM 841 C CA B ASP A 1 104 ? 24.684 45.269 -9.216 0.40 52.21 113 ASP A CA 1
ATOM 842 C C . ASP A 1 104 ? 24.633 46.294 -8.110 1.00 53.16 113 ASP A C 1
ATOM 843 O O . ASP A 1 104 ? 24.660 47.461 -8.365 1.00 59.66 113 ASP A O 1
ATOM 852 N N . GLU A 1 105 ? 24.550 45.850 -6.868 1.00 52.14 114 GLU A N 1
ATOM 853 C CA . GLU A 1 105 ? 24.594 46.796 -5.767 1.00 57.59 114 GLU A CA 1
ATOM 854 C C . GLU A 1 105 ? 25.881 47.650 -5.783 1.00 56.28 114 GLU A C 1
ATOM 855 O O . GLU A 1 105 ? 25.822 48.853 -5.682 1.00 54.53 114 GLU A O 1
ATOM 861 N N . LEU A 1 106 ? 27.034 47.035 -5.974 1.00 50.88 115 LEU A N 1
ATOM 862 C CA . LEU A 1 106 ? 28.290 47.768 -6.086 1.00 50.68 115 LEU A CA 1
ATOM 863 C C . LEU A 1 106 ? 28.261 48.798 -7.219 1.00 56.86 115 LEU A C 1
ATOM 864 O O . LEU A 1 106 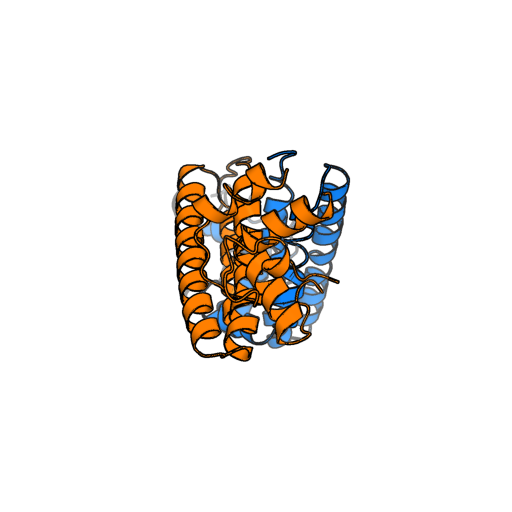? 28.944 49.827 -7.164 1.00 54.33 115 LEU A O 1
ATOM 869 N N . SER A 1 107 ? 27.510 48.508 -8.265 1.00 55.32 116 SER A N 1
ATOM 870 C CA . SER A 1 107 ? 27.446 49.379 -9.407 1.00 58.86 116 SER A CA 1
ATOM 871 C C . SER A 1 107 ? 26.619 50.614 -9.066 1.00 61.52 116 SER A C 1
ATOM 872 O O . SER A 1 107 ? 26.845 51.715 -9.593 1.00 63.29 116 SER A O 1
ATOM 875 N N . GLN A 1 108 ? 25.644 50.415 -8.182 1.00 62.71 117 GLN A N 1
ATOM 876 C CA . GLN A 1 108 ? 24.776 51.495 -7.758 1.00 69.49 117 GLN A CA 1
ATOM 877 C C . GLN A 1 108 ? 25.347 52.359 -6.625 1.00 68.91 117 GLN A C 1
ATOM 878 O O . GLN A 1 108 ? 24.781 53.403 -6.341 1.00 76.44 117 GLN A O 1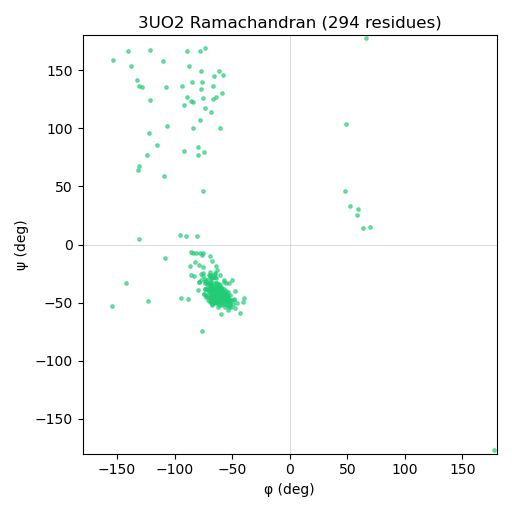
ATOM 884 N N . MET A 1 109 ? 26.475 51.976 -6.034 1.00 62.41 118 MET A N 1
ATOM 885 C CA . MET A 1 109 ? 27.109 52.796 -4.988 1.00 64.22 118 MET A CA 1
ATOM 886 C C . MET A 1 109 ? 27.648 54.132 -5.527 1.00 66.11 118 MET A C 1
ATOM 887 O O . MET A 1 109 ? 28.256 54.210 -6.605 1.00 60.90 118 MET A O 1
ATOM 892 N N . ASP A 1 110 ? 27.402 55.196 -4.759 1.00 64.66 119 ASP A N 1
ATOM 893 C CA . ASP A 1 110 ? 27.725 56.512 -5.199 1.00 67.53 119 ASP A CA 1
ATOM 894 C C . ASP A 1 110 ? 28.895 57.047 -4.427 1.00 69.86 119 ASP A C 1
ATOM 895 O O . ASP A 1 110 ? 29.466 58.044 -4.812 1.00 71.34 119 ASP A O 1
ATOM 900 N N . ASP A 1 111 ? 29.272 56.373 -3.349 1.00 65.47 120 ASP A N 1
ATOM 901 C CA . ASP A 1 111 ? 30.271 56.918 -2.487 1.00 66.55 120 ASP A CA 1
ATOM 902 C C . ASP A 1 111 ? 30.997 55.792 -1.765 1.00 63.83 120 ASP A C 1
ATOM 903 O O . ASP A 1 111 ? 30.516 54.689 -1.707 1.00 61.96 120 ASP A O 1
ATOM 908 N N . GLU A 1 112 ? 32.188 56.108 -1.296 1.00 66.06 121 GLU A N 1
ATOM 909 C CA A GLU A 1 112 ? 33.082 55.232 -0.540 0.50 65.50 121 GLU A CA 1
ATOM 910 C CA B GLU A 1 112 ? 33.024 55.146 -0.633 0.50 64.19 121 GLU A CA 1
ATOM 911 C C . GLU A 1 112 ? 32.386 54.519 0.612 1.00 65.93 121 GLU A C 1
ATOM 912 O O . GLU A 1 112 ? 32.565 53.315 0.821 1.00 64.43 121 GLU A O 1
ATOM 923 N N . ALA A 1 113 ? 31.644 55.300 1.406 1.00 69.25 122 ALA A N 1
ATOM 924 C CA . ALA A 1 113 ? 30.908 54.798 2.589 1.00 68.99 122 ALA A CA 1
ATOM 925 C C . ALA A 1 113 ? 30.061 53.589 2.201 1.00 66.38 122 ALA A C 1
ATOM 926 O O . ALA A 1 113 ? 30.185 52.497 2.768 1.00 65.79 122 ALA A O 1
ATOM 928 N N . GLY A 1 114 ? 29.236 53.745 1.187 1.00 64.03 123 GLY A N 1
ATOM 929 C CA . GLY A 1 114 ? 28.481 52.610 0.679 1.00 63.43 123 GLY A CA 1
ATOM 930 C C . GLY A 1 114 ? 29.356 51.389 0.311 1.00 61.61 123 GLY A C 1
ATOM 931 O O . GLY A 1 114 ? 29.039 50.232 0.637 1.00 55.38 123 GLY A O 1
ATOM 932 N N . VAL A 1 115 ? 30.468 51.661 -0.368 1.00 58.46 124 VAL A N 1
ATOM 933 C CA . VAL A 1 115 ? 31.259 50.613 -0.901 1.00 54.46 124 VAL A CA 1
ATOM 934 C C . VAL A 1 115 ? 31.852 49.874 0.258 1.00 55.89 124 VAL A C 1
ATOM 935 O O . VAL A 1 115 ? 31.813 48.643 0.279 1.00 53.22 124 VAL A O 1
ATOM 939 N N . LYS A 1 116 ? 32.366 50.605 1.255 1.00 59.79 125 LYS A N 1
ATOM 940 C CA . LYS A 1 116 ? 32.954 49.962 2.463 1.00 62.15 125 LYS A CA 1
ATOM 941 C C . LYS A 1 116 ? 31.962 49.162 3.294 1.00 60.56 125 LYS A C 1
ATOM 942 O O . LYS A 1 116 ? 32.342 48.191 3.941 1.00 53.79 125 LYS A O 1
ATOM 948 N N . LEU A 1 117 ? 30.696 49.557 3.269 1.00 60.29 126 LEU A N 1
ATOM 949 C CA . LEU A 1 117 ? 29.635 48.726 3.818 1.00 62.70 126 LEU A CA 1
ATOM 950 C C . LEU A 1 117 ? 29.482 47.375 3.139 1.00 59.82 126 LEU A C 1
ATOM 951 O O . LEU A 1 117 ? 29.427 46.345 3.813 1.00 58.90 126 LEU A O 1
ATOM 956 N N . LEU A 1 118 ? 29.372 47.383 1.813 1.00 60.71 127 LEU A N 1
ATOM 957 C CA . LEU A 1 118 ? 29.247 46.135 1.026 1.00 52.77 127 LEU A CA 1
ATOM 958 C C . LEU A 1 118 ? 30.413 45.227 1.339 1.00 51.35 127 LEU A C 1
ATOM 959 O O . LEU A 1 118 ? 30.272 44.021 1.494 1.00 50.95 127 LEU A O 1
ATOM 964 N N . GLU A 1 119 ? 31.582 45.838 1.431 1.00 51.21 128 GLU A N 1
ATOM 965 C CA . GLU A 1 119 ? 32.792 45.159 1.652 1.00 47.55 128 GLU A CA 1
ATOM 966 C C . GLU A 1 119 ? 32.819 44.473 3.033 1.00 50.00 128 GLU A C 1
ATOM 967 O O . GLU A 1 119 ? 33.272 43.328 3.156 1.00 45.31 128 GLU A O 1
ATOM 973 N N . LYS A 1 120 ? 32.372 45.198 4.043 1.00 49.00 129 LYS A N 1
ATOM 974 C CA . LYS A 1 120 ? 32.278 44.662 5.375 1.00 50.02 129 LYS A CA 1
ATOM 975 C C . LYS A 1 120 ? 31.385 43.434 5.348 1.00 49.87 129 LYS A C 1
ATOM 976 O O . LYS A 1 120 ? 31.767 42.381 5.834 1.00 47.21 129 LYS A O 1
ATOM 982 N N . GLN A 1 121 ? 30.252 43.554 4.681 1.00 51.31 130 GLN A N 1
ATOM 983 C CA . GLN A 1 121 ? 29.280 42.467 4.582 1.00 50.72 130 GLN A CA 1
ATOM 984 C C . GLN A 1 121 ? 29.840 41.255 3.836 1.00 48.20 130 GLN A C 1
ATOM 985 O O . GLN A 1 121 ? 29.570 40.147 4.198 1.00 43.59 130 GLN A O 1
ATOM 991 N N . ASN A 1 122 ? 30.601 41.498 2.782 1.00 51.15 131 ASN A N 1
ATOM 992 C CA . ASN A 1 122 ? 31.252 40.411 2.025 1.00 47.37 131 ASN A CA 1
ATOM 993 C C . ASN A 1 122 ? 32.283 39.672 2.886 1.00 45.91 131 ASN A C 1
ATOM 994 O O . ASN A 1 122 ? 32.361 38.448 2.845 1.00 44.10 131 ASN A O 1
ATOM 999 N N . LYS A 1 123 ? 33.048 40.426 3.667 1.00 45.13 132 LYS A N 1
ATOM 1000 C CA . LYS A 1 123 ? 34.004 39.845 4.590 1.00 48.63 132 LYS A CA 1
ATOM 1001 C C . LYS A 1 123 ? 33.291 38.990 5.637 1.00 46.63 132 LYS A C 1
ATOM 1002 O O . LYS A 1 123 ? 33.805 37.962 5.994 1.00 44.75 132 LYS A O 1
ATOM 1008 N N . GLU A 1 124 ? 32.113 39.391 6.093 1.00 49.98 133 GLU A N 1
ATOM 1009 C CA . GLU A 1 124 ? 31.395 38.585 7.089 1.00 53.68 133 GLU A CA 1
ATOM 1010 C C . GLU A 1 124 ? 30.888 37.309 6.397 1.00 50.55 133 GLU A C 1
ATOM 1011 O O . GLU A 1 124 ? 30.943 36.232 6.998 1.00 42.70 133 GLU A O 1
ATOM 1017 N N . ARG A 1 125 ? 30.414 37.417 5.143 1.00 46.99 134 ARG A N 1
ATOM 1018 C CA . ARG A 1 125 ? 30.008 36.204 4.371 1.00 46.88 134 ARG A CA 1
ATOM 1019 C C . ARG A 1 125 ? 31.129 35.176 4.259 1.00 44.78 134 ARG A C 1
ATOM 1020 O O . ARG A 1 125 ? 30.919 33.976 4.477 1.00 41.77 134 ARG A O 1
ATOM 1028 N N . ILE A 1 126 ? 32.341 35.652 3.958 1.00 41.18 135 ILE A N 1
ATOM 1029 C CA . ILE A 1 126 ? 33.510 34.784 3.868 1.00 39.11 135 ILE A CA 1
ATOM 1030 C C . ILE A 1 126 ? 33.848 34.093 5.191 1.00 42.32 135 ILE A C 1
ATOM 1031 O O . ILE A 1 126 ? 34.110 32.887 5.221 1.00 40.59 135 ILE A O 1
ATOM 1036 N N . GLN A 1 127 ? 33.872 34.823 6.302 1.00 45.45 136 GLN A N 1
ATOM 1037 C CA A GLN A 1 127 ? 34.214 34.116 7.560 0.50 45.90 136 GLN A CA 1
ATOM 1038 C CA B GLN A 1 127 ? 34.142 34.242 7.624 0.50 47.09 136 GLN A CA 1
ATOM 1039 C C . GLN A 1 127 ? 33.029 33.243 7.925 1.00 46.08 136 GLN A C 1
ATOM 1040 O O . GLN A 1 127 ? 33.218 32.207 8.501 1.00 44.94 136 GLN A O 1
ATOM 1051 N N . ASP A 1 128 ? 31.804 33.608 7.559 1.00 47.58 137 ASP A N 1
ATOM 1052 C CA . ASP A 1 128 ? 30.731 32.648 7.811 1.00 50.40 137 ASP A CA 1
ATOM 1053 C C . ASP A 1 128 ? 30.915 31.376 6.926 1.00 46.68 137 ASP A C 1
ATOM 1054 O O . ASP A 1 128 ? 30.857 30.257 7.398 1.00 45.93 137 ASP A O 1
ATOM 1059 N N . ILE A 1 129 ? 31.187 31.524 5.651 1.00 43.50 138 ILE A N 1
ATOM 1060 C CA . ILE A 1 129 ? 31.394 30.296 4.875 1.00 40.54 138 ILE A CA 1
ATOM 1061 C C . ILE A 1 129 ? 32.534 29.486 5.437 1.00 40.68 138 ILE A C 1
ATOM 1062 O O . ILE A 1 129 ? 32.456 28.291 5.517 1.00 41.12 138 ILE A O 1
ATOM 1067 N N . GLU A 1 130 ? 33.622 30.124 5.817 1.00 40.09 139 GLU A N 1
ATOM 1068 C CA . GLU A 1 130 ? 34.711 29.381 6.326 1.00 41.59 139 GLU A CA 1
ATOM 1069 C C . GLU A 1 130 ? 34.376 28.563 7.558 1.00 43.94 139 GLU A C 1
ATOM 1070 O O . GLU A 1 130 ? 34.938 27.480 7.791 1.00 39.90 139 GLU A O 1
ATOM 1076 N N . ALA A 1 131 ? 33.538 29.117 8.407 1.00 46.72 140 ALA A N 1
ATOM 1077 C CA . ALA A 1 131 ? 33.179 28.412 9.610 1.00 48.12 140 ALA A CA 1
ATOM 1078 C C . ALA A 1 131 ? 32.317 27.226 9.190 1.00 47.51 140 ALA A C 1
ATOM 1079 O O . ALA A 1 131 ? 32.423 26.180 9.724 1.00 48.08 140 ALA A O 1
ATOM 1081 N N . GLN A 1 132 ? 31.455 27.413 8.214 1.00 48.46 141 GLN A N 1
ATOM 1082 C CA . GLN A 1 132 ? 30.615 26.322 7.774 1.00 50.78 141 GLN A CA 1
ATOM 1083 C C . GLN A 1 132 ? 31.450 25.213 7.117 1.00 51.59 141 GLN A C 1
ATOM 1084 O O . GLN A 1 132 ? 31.155 23.995 7.288 1.00 47.67 141 GLN A O 1
ATOM 1090 N N . LEU A 1 133 ? 32.486 25.606 6.378 1.00 44.23 142 LEU A N 1
ATOM 1091 C CA . LEU A 1 133 ? 33.393 24.588 5.820 1.00 43.15 142 LEU A CA 1
ATOM 1092 C C . LEU A 1 133 ? 34.011 23.783 6.918 1.00 43.29 142 LEU A C 1
ATOM 1093 O O . LEU A 1 133 ? 34.137 22.595 6.793 1.00 46.63 142 LEU A O 1
ATOM 1098 N N . GLY A 1 134 ? 34.430 24.443 7.985 1.00 47.81 143 GLY A N 1
ATOM 1099 C CA . GLY A 1 134 ? 34.852 23.753 9.208 1.00 51.28 143 GLY A CA 1
ATOM 1100 C C . GLY A 1 134 ? 33.934 22.592 9.617 1.00 53.04 143 GLY A C 1
ATOM 1101 O O . GLY A 1 134 ? 34.360 21.433 9.710 1.00 48.73 143 GLY A O 1
ATOM 1102 N N . GLN A 1 135 ? 32.667 22.901 9.844 1.00 55.11 144 GLN A N 1
ATOM 1103 C CA . GLN A 1 135 ? 31.721 21.870 10.260 1.00 57.51 144 GLN A CA 1
ATOM 1104 C C . GLN A 1 135 ? 31.534 20.754 9.190 1.00 55.36 144 GLN A C 1
ATOM 1105 O O . GLN A 1 135 ? 31.515 19.571 9.545 1.00 55.33 144 GLN A O 1
ATOM 1111 N N . CYS A 1 136 ? 31.504 21.128 7.897 1.00 49.46 145 CYS A N 1
ATOM 1112 C CA . CYS A 1 136 ? 31.430 20.176 6.789 1.00 47.08 145 CYS A CA 1
ATOM 1113 C C . CYS A 1 136 ? 32.555 19.141 6.846 1.00 49.09 145 CYS A C 1
ATOM 1114 O O . CYS A 1 136 ? 32.283 17.913 6.837 1.00 49.45 145 CYS A O 1
ATOM 1117 N N . TYR A 1 137 ? 33.794 19.609 6.963 1.00 43.73 146 TYR A N 1
ATOM 1118 C CA . TYR A 1 137 ? 34.934 18.722 6.944 1.00 44.62 146 TYR A CA 1
ATOM 1119 C C . TYR A 1 137 ? 34.963 17.902 8.219 1.00 48.65 146 TYR A C 1
ATOM 1120 O O . TYR A 1 137 ? 35.307 16.757 8.151 1.00 46.06 146 TYR A O 1
ATOM 1129 N N . ASN A 1 138 ? 34.536 18.455 9.361 1.00 51.21 147 ASN A N 1
ATOM 1130 C CA A ASN A 1 138 ? 34.464 17.652 10.589 0.60 53.38 147 ASN A CA 1
ATOM 1131 C CA B ASN A 1 138 ? 34.458 17.671 10.593 0.40 52.71 147 ASN A CA 1
ATOM 1132 C C . ASN A 1 138 ? 33.495 16.515 10.366 1.00 57.57 147 ASN A C 1
ATOM 1133 O O . ASN A 1 138 ? 33.773 15.397 10.732 1.00 59.64 147 ASN A O 1
ATOM 1142 N N . ASP A 1 139 ? 32.353 16.808 9.736 1.00 59.91 148 ASP A N 1
ATOM 1143 C CA . ASP A 1 139 ? 31.336 15.768 9.523 1.00 62.45 148 ASP A CA 1
ATOM 1144 C C . ASP A 1 139 ? 31.508 15.031 8.216 1.00 58.69 148 ASP A C 1
ATOM 1145 O O . ASP A 1 139 ? 30.698 14.241 7.867 1.00 63.78 148 ASP A O 1
ATOM 1150 N N . LYS A 1 140 ? 32.590 15.283 7.507 1.00 56.80 149 LYS A N 1
ATOM 1151 C CA . LYS A 1 140 ? 32.892 14.593 6.262 1.00 58.31 149 LYS A CA 1
ATOM 1152 C C . LYS A 1 140 ? 31.809 14.771 5.211 1.00 56.81 149 LYS A C 1
ATOM 1153 O O . LYS A 1 140 ? 31.607 13.922 4.358 1.00 59.46 149 LYS A O 1
ATOM 1159 N N . ASP A 1 141 ? 31.135 15.906 5.237 1.00 53.53 150 ASP A N 1
ATOM 1160 C CA . ASP A 1 141 ? 30.093 16.160 4.260 1.00 51.02 150 ASP A CA 1
ATOM 1161 C C . ASP A 1 141 ? 30.728 16.884 3.056 1.00 48.25 150 ASP A C 1
ATOM 1162 O O . ASP A 1 141 ? 30.680 18.116 2.923 1.00 46.43 150 ASP A O 1
ATOM 1167 N N . TYR A 1 142 ? 31.357 16.088 2.205 1.00 43.99 151 TYR A N 1
ATOM 1168 C CA . TYR A 1 142 ? 32.024 16.594 1.040 1.00 47.20 151 TYR A CA 1
ATOM 1169 C C . TYR A 1 142 ? 31.144 17.322 0.027 1.00 43.55 151 TYR A C 1
ATOM 1170 O O . TYR A 1 142 ? 31.583 18.260 -0.591 1.00 40.30 151 TYR A O 1
ATOM 1179 N N . ALA A 1 143 ? 29.918 16.873 -0.112 1.00 44.98 152 ALA A N 1
ATOM 1180 C CA . ALA A 1 143 ? 28.962 17.452 -1.005 1.00 44.58 152 ALA A CA 1
ATOM 1181 C C . ALA A 1 143 ? 28.581 18.872 -0.571 1.00 45.24 152 ALA A C 1
ATOM 1182 O O . ALA A 1 143 ? 28.465 19.800 -1.401 1.00 44.93 152 ALA A O 1
ATOM 1184 N N . ALA A 1 144 ? 28.368 19.062 0.724 1.00 43.11 153 ALA A N 1
ATOM 1185 C CA . ALA A 1 144 ? 28.048 20.397 1.214 1.00 42.17 153 ALA A CA 1
ATOM 1186 C C . ALA A 1 144 ? 29.290 21.308 1.056 1.00 38.17 153 ALA A C 1
ATOM 1187 O O . ALA A 1 144 ? 29.203 22.475 0.669 1.00 38.25 153 ALA A O 1
ATOM 1189 N N . ALA A 1 145 ? 30.459 20.757 1.341 1.00 38.96 154 ALA A N 1
ATOM 1190 C CA . ALA A 1 145 ? 31.706 21.521 1.208 1.00 36.03 154 ALA A CA 1
ATOM 1191 C C . ALA A 1 145 ? 31.945 21.926 -0.234 1.00 34.58 154 ALA A C 1
ATOM 1192 O O . ALA A 1 145 ? 32.441 23.039 -0.479 1.00 34.88 154 ALA A O 1
ATOM 1194 N N . VAL A 1 146 ? 31.525 21.099 -1.192 1.00 36.71 155 VAL A N 1
ATOM 1195 C CA . VAL A 1 146 ? 31.691 21.492 -2.604 1.00 35.51 155 VAL A CA 1
ATOM 1196 C C . VAL A 1 146 ? 30.901 22.756 -2.921 1.00 38.11 155 VAL A C 1
ATOM 1197 O O . VAL A 1 146 ? 31.444 23.700 -3.451 1.00 38.36 155 VAL A O 1
ATOM 1201 N N . LYS A 1 147 ? 29.616 22.790 -2.545 1.00 40.25 156 LYS A N 1
ATOM 1202 C CA . LYS A 1 147 ? 28.780 23.966 -2.746 1.00 40.98 156 LYS A CA 1
ATOM 1203 C C . LYS A 1 147 ? 29.321 25.180 -2.064 1.00 34.24 156 LYS A C 1
ATOM 1204 O O . LYS A 1 147 ? 29.348 26.271 -2.622 1.00 37.42 156 LYS A O 1
ATOM 1210 N N . LEU A 1 148 ? 29.758 25.054 -0.846 1.00 35.41 157 LEU A N 1
ATOM 1211 C CA . LEU A 1 148 ? 30.273 26.232 -0.151 1.00 34.12 157 LEU A CA 1
ATOM 1212 C C . LEU A 1 148 ? 31.570 26.758 -0.741 1.00 31.97 157 LEU A C 1
ATOM 1213 O O . LEU A 1 148 ? 31.810 27.955 -0.664 1.00 33.05 157 LEU A O 1
ATOM 1218 N N . THR A 1 149 ? 32.375 25.891 -1.365 1.00 35.99 158 THR A N 1
ATOM 1219 C CA . THR A 1 149 ? 33.693 26.247 -1.857 1.00 32.85 158 THR A CA 1
ATOM 1220 C C . THR A 1 149 ? 33.543 26.985 -3.175 1.00 33.53 158 THR A C 1
ATOM 1221 O O . THR A 1 149 ? 34.306 27.899 -3.427 1.00 29.01 158 THR A O 1
ATOM 1225 N N . VAL A 1 150 ? 32.600 26.563 -4.040 1.00 34.32 159 VAL A N 1
ATOM 1226 C CA . VAL A 1 150 ? 32.296 27.375 -5.220 1.00 32.80 159 VAL A CA 1
ATOM 1227 C C . VAL A 1 150 ? 31.721 28.748 -4.806 1.00 34.91 159 VAL A C 1
ATOM 1228 O O . VAL A 1 150 ? 32.060 29.755 -5.372 1.00 32.57 159 VAL A O 1
ATOM 1232 N N . GLU A 1 151 ? 30.869 28.795 -3.781 1.00 35.64 160 GLU A N 1
ATOM 1233 C CA . 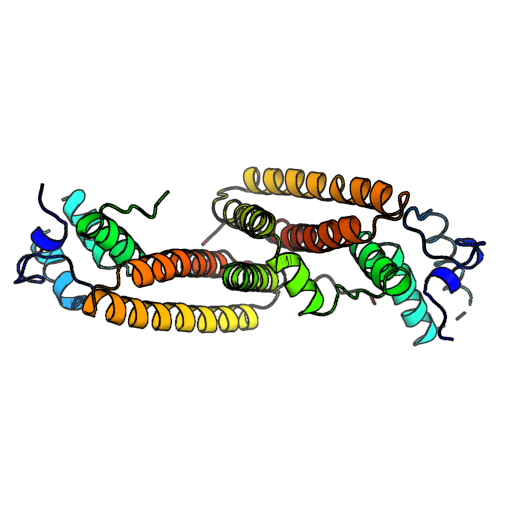GLU A 1 151 ? 30.279 30.072 -3.333 1.00 35.04 160 GLU A CA 1
ATOM 1234 C C . GLU A 1 151 ? 31.360 30.968 -2.797 1.00 35.61 160 GLU A C 1
ATOM 1235 O O . GLU A 1 151 ? 31.441 32.128 -3.139 1.00 35.23 160 GLU A O 1
ATOM 1241 N N . LEU A 1 152 ? 32.290 30.382 -2.034 1.00 35.94 161 LEU A N 1
ATOM 1242 C CA . LEU A 1 152 ? 33.417 31.134 -1.531 1.00 33.90 161 LEU A CA 1
ATOM 1243 C C . LEU A 1 152 ? 34.245 31.812 -2.578 1.00 31.74 161 LEU A C 1
ATOM 1244 O O . LEU A 1 152 ? 34.696 32.896 -2.341 1.00 32.11 161 LEU A O 1
ATOM 1249 N N . LYS A 1 153 ? 34.528 31.145 -3.687 1.00 29.77 162 LYS A N 1
ATOM 1250 C CA . LYS A 1 153 ? 35.217 31.763 -4.759 1.00 29.64 162 LYS A CA 1
ATOM 1251 C C . LYS A 1 153 ? 34.549 33.073 -5.236 1.00 32.01 162 LYS A C 1
ATOM 1252 O O . LYS A 1 153 ? 35.203 34.060 -5.587 1.00 34.67 162 LYS A O 1
ATOM 1258 N N . TYR A 1 154 ? 33.242 33.060 -5.294 1.00 35.08 163 TYR A N 1
ATOM 1259 C CA . TYR A 1 154 ? 32.510 34.205 -5.810 1.00 36.18 163 TYR A CA 1
ATOM 1260 C C . TYR A 1 154 ? 32.683 35.362 -4.843 1.00 34.30 163 TYR A C 1
ATOM 1261 O O . TYR A 1 154 ? 32.906 36.444 -5.286 1.00 36.86 163 TYR A O 1
ATOM 1270 N N . TRP A 1 155 ? 32.677 35.129 -3.534 1.00 28.25 164 TRP A N 1
ATOM 1271 C CA . TRP A 1 155 ? 32.896 36.188 -2.631 1.00 31.75 164 TRP A CA 1
ATOM 1272 C C . TRP A 1 155 ? 34.297 36.660 -2.608 1.00 36.35 164 TRP A C 1
ATOM 1273 O O . TRP A 1 155 ? 34.509 37.845 -2.419 1.00 37.36 164 TRP A O 1
ATOM 1284 N N . TYR A 1 156 ? 35.286 35.786 -2.792 1.00 37.78 165 TYR A N 1
ATOM 1285 C CA . TYR A 1 156 ? 36.697 36.225 -2.933 1.00 37.61 165 TYR A CA 1
ATOM 1286 C C . TYR A 1 156 ? 36.857 37.140 -4.186 1.00 36.78 165 TYR A C 1
ATOM 1287 O O . TYR A 1 156 ? 37.650 38.038 -4.220 1.00 37.31 165 TYR A O 1
ATOM 1296 N N . ASN A 1 157 ? 36.194 36.787 -5.250 1.00 32.50 166 ASN A N 1
ATOM 1297 C CA . ASN A 1 157 ? 36.258 37.580 -6.472 1.00 39.49 166 ASN A CA 1
ATOM 1298 C C . ASN A 1 157 ? 35.719 39.018 -6.301 1.00 41.35 166 ASN A C 1
ATOM 1299 O O . ASN A 1 157 ? 36.289 39.953 -6.813 1.00 44.93 166 ASN A O 1
ATOM 1304 N N . LEU A 1 158 ? 34.648 39.153 -5.537 1.00 40.45 167 LEU A N 1
ATOM 1305 C CA . LEU A 1 158 ? 34.116 40.417 -5.157 1.00 40.98 167 LEU A CA 1
ATOM 1306 C C . LEU A 1 158 ? 35.049 41.236 -4.279 1.00 47.62 167 LEU A C 1
ATOM 1307 O O . LEU A 1 158 ? 34.977 42.450 -4.354 1.00 44.33 167 LEU A O 1
ATOM 1312 N N . ALA A 1 159 ? 35.945 40.606 -3.489 1.00 49.85 168 ALA A N 1
ATOM 1313 C CA . ALA A 1 159 ? 36.785 41.353 -2.580 1.00 46.88 168 ALA A CA 1
ATOM 1314 C C . ALA A 1 159 ? 37.657 42.311 -3.342 1.00 51.02 168 ALA A C 1
ATOM 1315 O O . ALA A 1 159 ? 37.756 43.477 -2.978 1.00 49.61 168 ALA A O 1
ATOM 1317 N N . LYS A 1 160 ? 38.224 41.890 -4.456 1.00 51.78 169 LYS A N 1
ATOM 1318 C CA . LYS A 1 160 ? 39.000 42.818 -5.263 1.00 53.88 169 LYS A CA 1
ATOM 1319 C C . LYS A 1 160 ? 38.151 43.922 -5.969 1.00 56.18 169 LYS A C 1
ATOM 1320 O O . LYS A 1 160 ? 38.630 45.020 -6.252 1.00 63.72 169 LYS A O 1
ATOM 1326 N N . ALA A 1 161 ? 36.894 43.647 -6.264 1.00 53.28 170 ALA A N 1
ATOM 1327 C CA . ALA A 1 161 ? 36.049 44.678 -6.886 1.00 53.51 170 ALA A CA 1
ATOM 1328 C C . ALA A 1 161 ? 35.798 45.786 -5.853 1.00 54.59 170 ALA A C 1
ATOM 1329 O O . ALA A 1 161 ? 35.775 46.987 -6.165 1.00 54.31 170 ALA A O 1
ATOM 1331 N N . PHE A 1 162 ? 35.634 45.380 -4.605 1.00 52.92 171 PHE A N 1
ATOM 1332 C CA . PHE A 1 162 ? 35.576 46.350 -3.518 1.00 56.55 171 PHE A CA 1
ATOM 1333 C C . PHE A 1 162 ? 36.888 47.126 -3.396 1.00 59.15 171 PHE A C 1
ATOM 1334 O O . PHE A 1 162 ? 36.865 48.332 -3.350 1.00 56.87 171 PHE A O 1
ATOM 1342 N N . LYS A 1 163 ? 38.031 46.459 -3.362 1.00 66.54 172 LYS A N 1
ATOM 1343 C CA A LYS A 1 163 ? 39.294 47.201 -3.247 0.50 67.51 172 LYS A CA 1
ATOM 1344 C CA B LYS A 1 163 ? 39.312 47.165 -3.268 0.50 67.75 172 LYS A CA 1
ATOM 1345 C C . LYS A 1 163 ? 39.422 48.217 -4.372 1.00 71.09 172 LYS A C 1
ATOM 1346 O O . LYS A 1 163 ? 39.634 49.384 -4.102 1.00 70.76 172 LYS A O 1
ATOM 1357 N N . ASP A 1 164 ? 39.235 47.794 -5.620 1.00 71.85 173 ASP A N 1
ATOM 1358 C CA . ASP A 1 164 ? 39.516 48.668 -6.773 1.00 73.26 173 ASP A CA 1
ATOM 1359 C C . ASP A 1 164 ? 38.480 49.711 -7.176 1.00 74.46 173 ASP A C 1
ATOM 1360 O O . ASP A 1 164 ? 38.640 50.360 -8.213 1.00 77.80 173 ASP A O 1
ATOM 1365 N N . TRP A 1 165 ? 37.436 49.882 -6.372 1.00 72.69 174 TRP A N 1
ATOM 1366 C CA . TRP A 1 165 ? 36.314 50.725 -6.762 1.00 73.29 174 TRP A CA 1
ATOM 1367 C C . TRP A 1 165 ? 36.778 52.163 -6.856 1.00 77.78 174 TRP A C 1
ATOM 1368 O O . TRP A 1 165 ? 37.632 52.567 -6.084 1.00 83.48 174 TRP A O 1
ATOM 1379 N N . ALA A 1 166 ? 36.223 52.923 -7.811 1.00 83.04 175 ALA A N 1
ATOM 1380 C CA . ALA A 1 166 ? 36.611 54.327 -8.111 1.00 87.49 175 ALA A CA 1
ATOM 1381 C C . ALA A 1 166 ? 35.397 55.263 -8.204 1.00 90.68 175 ALA A C 1
ATOM 1382 O O . ALA A 1 166 ? 34.393 54.915 -8.854 1.00 83.90 175 ALA A O 1
ATOM 1384 N N . PRO A 1 167 ? 35.489 56.478 -7.605 1.00 100.88 176 PRO A N 1
ATOM 1385 C CA . PRO A 1 167 ? 34.349 57.416 -7.676 1.00 100.81 176 PRO A CA 1
ATOM 1386 C C . PRO A 1 167 ? 34.151 58.104 -9.038 1.00 105.6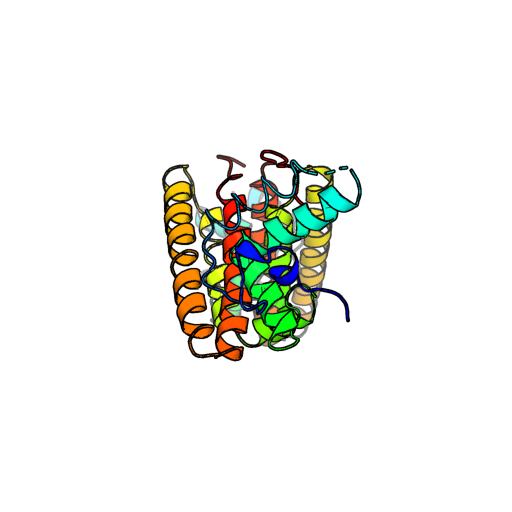6 176 PRO A C 1
ATOM 1387 O O . PRO A 1 167 ? 34.531 59.255 -9.182 1.00 113.55 176 PRO A O 1
ATOM 1391 N N . GLY A 1 168 ? 33.552 57.433 -10.026 1.00 107.69 177 GLY A N 1
ATOM 1392 C CA . GLY A 1 168 ? 33.360 58.089 -11.318 1.00 112.27 177 GLY A CA 1
ATOM 1393 C C . GLY A 1 168 ? 32.739 57.379 -12.508 1.00 114.62 177 GLY A C 1
ATOM 1394 O O . GLY A 1 168 ? 32.314 56.224 -12.442 1.00 108.38 177 GLY A O 1
ATOM 1395 N N . LYS A 1 169 ? 32.715 58.135 -13.604 1.00 118.76 178 LYS A N 1
ATOM 1396 C CA . LYS A 1 169 ? 32.202 57.731 -14.903 1.00 120.30 178 LYS A CA 1
ATOM 1397 C C . LYS A 1 169 ? 33.395 57.499 -15.826 1.00 122.67 178 LYS A C 1
ATOM 1398 O O . LYS A 1 169 ? 33.268 56.883 -16.886 1.00 123.50 178 LYS A O 1
ATOM 1404 N N . THR B 1 2 ? -4.475 57.466 -22.626 1.00 80.53 11 THR B N 1
ATOM 1405 C CA . THR B 1 2 ? -3.261 58.318 -22.884 1.00 83.06 11 THR B CA 1
ATOM 1406 C C . THR B 1 2 ? -2.515 57.858 -24.159 1.00 77.59 11 THR B C 1
ATOM 1407 O O . THR B 1 2 ? -2.683 56.728 -24.636 1.00 73.03 11 THR B O 1
ATOM 1411 N N . SER B 1 3 ? -1.732 58.747 -24.747 1.00 74.18 12 SER B N 1
ATOM 1412 C CA . SER B 1 3 ? -1.068 58.385 -25.983 1.00 71.54 12 SER B CA 1
ATOM 1413 C C . SER B 1 3 ? 0.087 57.483 -25.622 1.00 66.77 12 SER B C 1
ATOM 1414 O O . SER B 1 3 ? 0.734 57.674 -24.576 1.00 69.54 12 SER B O 1
ATOM 1417 N N . THR B 1 4 ? 0.299 56.452 -26.435 1.00 63.13 13 THR B N 1
ATOM 1418 C CA . THR B 1 4 ? 1.501 55.618 -26.263 1.00 56.95 13 THR B CA 1
ATOM 1419 C C . THR B 1 4 ? 2.619 56.506 -26.788 1.00 55.92 13 THR B C 1
ATOM 1420 O O . THR B 1 4 ? 2.357 57.560 -27.436 1.00 51.81 13 THR B O 1
ATOM 1424 N N . PHE B 1 5 ? 3.863 56.089 -26.553 1.00 51.27 14 PHE B N 1
ATOM 1425 C CA . PHE B 1 5 ? 4.978 56.878 -27.059 1.00 46.87 14 PHE B CA 1
ATOM 1426 C C . PHE B 1 5 ? 5.053 56.796 -28.579 1.00 46.78 14 PHE B C 1
ATOM 1427 O O . PHE B 1 5 ? 5.551 57.710 -29.195 1.00 40.96 14 PHE B O 1
ATOM 1435 N N . TYR B 1 6 ? 4.554 55.714 -29.169 1.00 42.85 15 TYR B N 1
ATOM 1436 C CA . TYR B 1 6 ? 4.499 55.628 -30.600 1.00 47.64 15 TYR B CA 1
ATOM 1437 C C . TYR B 1 6 ? 3.509 56.692 -31.222 1.00 48.67 15 TYR B C 1
ATOM 1438 O O . TYR B 1 6 ? 3.805 57.330 -32.236 1.00 48.47 15 TYR B O 1
ATOM 1447 N N . GLU B 1 7 ? 2.398 56.922 -30.545 1.00 50.28 16 GLU B N 1
ATOM 1448 C CA . GLU B 1 7 ? 1.392 57.894 -30.985 1.00 52.03 16 GLU B CA 1
ATOM 1449 C C . GLU B 1 7 ? 1.888 59.347 -30.925 1.00 49.89 16 GLU B C 1
ATOM 1450 O O . GLU B 1 7 ? 1.434 60.173 -31.690 1.00 51.61 16 GLU B O 1
ATOM 1456 N N . LEU B 1 8 ? 2.849 59.636 -30.059 1.00 49.31 17 LEU B N 1
ATOM 1457 C CA . LEU B 1 8 ? 3.459 60.967 -29.980 1.00 48.30 17 LEU B CA 1
ATOM 1458 C C . LEU B 1 8 ? 4.317 61.324 -31.201 1.00 47.00 17 LEU B C 1
ATOM 1459 O O . LEU B 1 8 ? 4.703 62.439 -31.282 1.00 49.45 17 LEU B O 1
ATOM 1464 N N . PHE B 1 9 ? 4.610 60.387 -32.117 1.00 43.90 18 PHE B N 1
ATOM 1465 C CA . PHE B 1 9 ? 5.551 60.584 -33.217 1.00 43.78 18 PHE B CA 1
ATOM 1466 C C . PHE B 1 9 ? 4.863 60.098 -34.511 1.00 44.08 18 PHE B C 1
ATOM 1467 O O . PHE B 1 9 ? 5.272 59.111 -35.110 1.00 41.55 18 PHE B O 1
ATOM 1475 N N . PRO B 1 10 ? 3.763 60.770 -34.920 1.00 46.52 19 PRO B N 1
ATOM 1476 C CA . PRO B 1 10 ? 2.993 60.246 -36.073 1.00 48.75 19 PRO B CA 1
ATOM 1477 C C . PRO B 1 10 ? 3.768 60.254 -37.393 1.00 49.83 19 PRO B C 1
ATOM 1478 O O . PRO B 1 10 ? 3.496 59.464 -38.283 1.00 50.36 19 PRO B O 1
ATOM 1482 N N . LYS B 1 11 ? 4.771 61.118 -37.523 1.00 52.99 20 LYS B N 1
ATOM 1483 C CA . LYS B 1 11 ? 5.551 61.120 -38.771 1.00 54.38 20 LYS B CA 1
ATOM 1484 C C . LYS B 1 11 ? 6.455 59.888 -38.837 1.00 52.44 20 LYS B C 1
ATOM 1485 O O . LYS B 1 11 ? 6.498 59.184 -39.868 1.00 53.95 20 LYS B O 1
ATOM 1491 N N . THR B 1 12 ? 7.121 59.595 -37.714 1.00 50.91 21 THR B N 1
ATOM 1492 C CA . THR B 1 12 ? 7.983 58.403 -37.612 1.00 50.27 21 THR B CA 1
ATOM 1493 C C . THR B 1 12 ? 7.192 57.096 -37.688 1.00 48.82 21 THR B C 1
ATOM 1494 O O . THR B 1 12 ? 7.610 56.160 -38.381 1.00 48.65 21 THR B O 1
ATOM 1498 N N . PHE B 1 13 ? 6.021 57.086 -37.052 1.00 43.41 22 PHE B N 1
ATOM 1499 C CA . PHE B 1 13 ? 5.131 55.956 -36.996 1.00 45.75 22 PHE B CA 1
ATOM 1500 C C . PHE B 1 13 ? 3.788 56.224 -37.719 1.00 50.45 22 PHE B C 1
ATOM 1501 O O . PHE B 1 13 ? 2.786 56.580 -37.078 1.00 49.90 22 PHE B O 1
ATOM 1509 N N . PRO B 1 14 ? 3.772 55.993 -39.041 1.00 50.31 23 PRO B N 1
ATOM 1510 C CA . PRO B 1 14 ? 2.560 56.084 -39.841 1.00 52.65 23 PRO B CA 1
ATOM 1511 C C . PRO B 1 14 ? 1.443 55.192 -39.285 1.00 54.48 23 PRO B C 1
ATOM 1512 O O . PRO B 1 14 ? 0.327 55.654 -39.206 1.00 57.75 23 PRO B O 1
ATOM 1516 N N . LYS B 1 15 ? 1.751 53.948 -38.900 1.00 55.71 24 LYS B N 1
ATOM 1517 C CA . LYS B 1 15 ? 0.755 53.028 -38.288 1.00 58.95 24 LYS B CA 1
ATOM 1518 C C . LYS B 1 15 ? 0.473 53.210 -36.787 1.00 58.22 24 LYS B C 1
ATOM 1519 O O . LYS B 1 15 ? -0.457 52.591 -36.258 1.00 55.69 24 LYS B O 1
ATOM 1525 N N . LYS B 1 16 ? 1.230 54.074 -36.102 1.00 56.73 25 LYS B N 1
ATOM 1526 C CA . LYS B 1 16 ? 0.882 54.446 -34.719 1.00 61.34 25 LYS B CA 1
ATOM 1527 C C . LYS B 1 16 ? 0.803 53.228 -33.735 1.00 59.44 25 LYS B C 1
ATOM 1528 O O . LYS B 1 16 ? 0.057 53.280 -32.725 1.00 55.05 25 LYS B O 1
ATOM 1534 N N . LEU B 1 17 ? 1.527 52.141 -34.044 1.00 52.51 26 LEU B N 1
ATOM 1535 C CA . LEU B 1 17 ? 1.573 50.988 -33.172 1.00 56.26 26 LEU B CA 1
ATOM 1536 C C . LEU B 1 17 ? 2.989 50.687 -32.751 1.00 51.29 26 LEU B C 1
ATOM 1537 O O . LEU B 1 17 ? 3.941 51.259 -33.315 1.00 49.83 26 LEU B O 1
ATOM 1542 N N . PRO B 1 18 ? 3.155 49.805 -31.739 1.00 52.54 27 PRO B N 1
ATOM 1543 C CA . PRO B 1 18 ? 4.514 49.572 -31.257 1.00 49.74 27 PRO B CA 1
ATOM 1544 C C . PRO B 1 18 ? 5.324 48.694 -32.209 1.00 46.73 27 PRO B C 1
ATOM 1545 O O . PRO B 1 18 ? 4.877 47.654 -32.596 1.00 49.89 27 PRO B O 1
ATOM 1549 N N . ILE B 1 19 ? 6.493 49.159 -32.621 1.00 48.11 28 ILE B N 1
ATOM 1550 C CA . ILE B 1 19 ? 7.393 48.374 -33.472 1.00 47.99 28 ILE B CA 1
ATOM 1551 C C . ILE B 1 19 ? 8.854 48.564 -33.049 1.00 47.83 28 ILE B C 1
ATOM 1552 O O . ILE B 1 19 ? 9.210 49.486 -32.321 1.00 44.97 28 ILE B O 1
ATOM 1557 N N . TRP B 1 20 ? 9.690 47.691 -33.569 1.00 51.23 29 TRP B N 1
ATOM 1558 C CA . TRP B 1 20 ? 11.051 47.530 -33.106 1.00 51.65 29 TRP B CA 1
ATOM 1559 C C . TRP B 1 20 ? 12.030 48.335 -33.919 1.00 52.37 29 TRP B C 1
ATOM 1560 O O . TRP B 1 20 ? 12.906 49.034 -33.375 1.00 45.49 29 TRP B O 1
ATOM 1571 N N . THR B 1 21 ? 11.889 48.259 -35.235 1.00 55.11 30 THR B N 1
ATOM 1572 C CA . THR B 1 21 ? 12.844 48.900 -36.115 1.00 54.92 30 THR B CA 1
ATOM 1573 C C . THR B 1 21 ? 12.326 50.283 -36.398 1.00 53.19 30 THR B C 1
ATOM 1574 O O . THR B 1 21 ? 11.204 50.437 -36.848 1.00 56.88 30 THR B O 1
ATOM 1578 N N . ILE B 1 22 ? 13.146 51.281 -36.025 1.00 52.19 31 ILE B N 1
ATOM 1579 C CA . ILE B 1 22 ? 12.833 52.726 -36.106 1.00 52.95 31 ILE B CA 1
ATOM 1580 C C . ILE B 1 22 ? 13.956 53.439 -36.834 1.00 49.23 31 ILE B C 1
ATOM 1581 O O . ILE B 1 22 ? 15.142 53.173 -36.560 1.00 51.35 31 ILE B O 1
ATOM 1586 N N . ASP B 1 23 ? 13.633 54.334 -37.743 1.00 47.98 32 ASP B N 1
ATOM 1587 C CA . ASP B 1 23 ? 14.689 55.183 -38.354 1.00 47.90 32 ASP B CA 1
ATOM 1588 C C . ASP B 1 23 ? 14.982 56.244 -37.294 1.00 47.82 32 ASP B C 1
ATOM 1589 O O . ASP B 1 23 ? 14.170 57.173 -37.055 1.00 43.32 32 ASP B O 1
ATOM 1594 N N . GLN B 1 24 ? 16.139 56.109 -36.668 1.00 45.30 33 GLN B N 1
ATOM 1595 C CA . GLN B 1 24 ? 16.439 56.887 -35.454 1.00 45.17 33 GLN B CA 1
ATOM 1596 C C . GLN B 1 24 ? 16.756 58.303 -35.866 1.00 43.86 33 GLN B C 1
ATOM 1597 O O . GLN B 1 24 ? 16.463 59.253 -35.147 1.00 39.37 33 GLN B O 1
ATOM 1603 N N . SER B 1 25 ? 17.251 58.484 -37.087 1.00 45.58 34 SER B N 1
ATOM 1604 C CA . SER B 1 25 ? 17.668 59.803 -37.451 1.00 45.82 34 SER B CA 1
ATOM 1605 C C . SER B 1 25 ? 16.360 60.606 -37.655 1.00 45.65 34 SER B C 1
ATOM 1606 O O . SER B 1 25 ? 16.267 61.750 -37.243 1.00 43.81 34 SER B O 1
ATOM 1609 N N . ARG B 1 26 ? 15.328 59.991 -38.236 1.00 45.79 35 ARG B N 1
ATOM 1610 C CA . ARG B 1 26 ? 14.019 60.650 -38.399 1.00 44.12 35 ARG B CA 1
ATOM 1611 C C . ARG B 1 26 ? 13.166 60.812 -37.134 1.00 45.94 35 ARG B C 1
ATOM 1612 O O . ARG B 1 26 ? 12.502 61.828 -36.944 1.00 41.69 35 ARG B O 1
ATOM 1620 N N . LEU B 1 27 ? 13.191 59.808 -36.262 1.00 46.33 36 LEU B N 1
ATOM 1621 C CA . LEU B 1 27 ? 12.639 59.961 -34.963 1.00 43.50 36 LEU B CA 1
ATOM 1622 C C . LEU B 1 27 ? 13.255 61.220 -34.290 1.00 42.46 36 LEU B C 1
ATOM 1623 O O . LEU B 1 27 ? 12.530 62.036 -33.708 1.00 42.13 36 LEU B O 1
ATOM 1628 N N . ARG B 1 28 ? 14.585 61.340 -34.315 1.00 46.58 37 ARG B N 1
ATOM 1629 C CA . ARG B 1 28 ? 15.211 62.476 -33.660 1.00 49.46 37 ARG B CA 1
ATOM 1630 C C . ARG B 1 28 ? 14.768 63.788 -34.329 1.00 47.86 37 ARG B C 1
ATOM 1631 O O . ARG B 1 28 ? 14.528 64.753 -33.586 1.00 43.86 37 ARG B O 1
ATOM 1639 N N . LYS B 1 29 ? 14.693 63.818 -35.684 1.00 44.90 38 LYS B N 1
ATOM 1640 C CA A LYS B 1 29 ? 14.166 64.972 -36.465 0.60 48.47 38 LYS B CA 1
ATOM 1641 C CA B LYS B 1 29 ? 14.181 65.008 -36.424 0.40 46.73 38 LYS B CA 1
ATOM 1642 C C . LYS B 1 29 ? 12.773 65.383 -35.980 1.00 47.93 38 LYS B C 1
ATOM 1643 O O . LYS B 1 29 ? 12.513 66.532 -35.629 1.00 51.48 38 LYS B O 1
ATOM 1654 N N . GLU B 1 30 ? 11.851 64.436 -35.979 1.00 47.80 39 GLU B N 1
ATOM 1655 C CA . GLU B 1 30 ? 10.496 64.711 -35.465 1.00 45.54 39 GLU B CA 1
ATOM 1656 C C . GLU B 1 30 ? 10.575 65.225 -34.053 1.00 43.71 39 GLU B C 1
ATOM 1657 O O . GLU B 1 30 ? 9.932 66.213 -33.701 1.00 42.58 39 GLU B O 1
ATOM 1663 N N . TYR B 1 31 ? 11.398 64.561 -33.241 1.00 47.66 40 TYR B N 1
ATOM 1664 C CA . TYR B 1 31 ? 11.497 64.912 -31.841 1.00 47.33 40 TYR B CA 1
ATOM 1665 C C . TYR B 1 31 ? 11.847 66.409 -31.672 1.00 52.4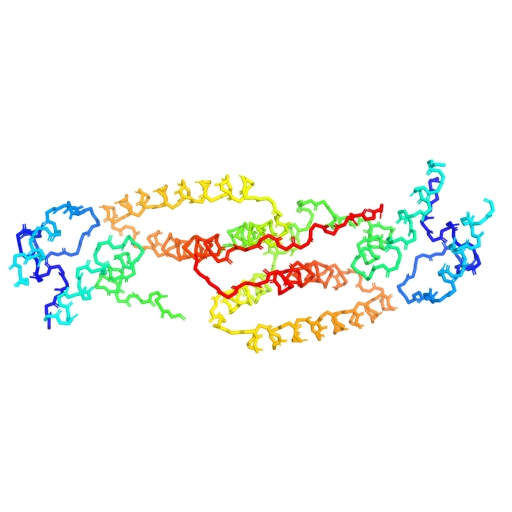6 40 TYR B C 1
ATOM 1666 O O . TYR B 1 31 ? 11.155 67.127 -30.952 1.00 50.41 40 TYR B O 1
ATOM 1675 N N . ARG B 1 32 ? 12.892 66.867 -32.357 1.00 55.32 41 ARG B N 1
ATOM 1676 C CA . ARG B 1 32 ? 13.315 68.274 -32.324 1.00 57.84 41 ARG B CA 1
ATOM 1677 C C . ARG B 1 32 ? 12.158 69.188 -32.809 1.00 59.80 41 ARG B C 1
ATOM 1678 O O . ARG B 1 32 ? 11.881 70.225 -32.199 1.00 58.67 41 ARG B O 1
ATOM 1686 N N . GLN B 1 33 ? 11.497 68.780 -33.890 1.00 58.31 42 GLN B N 1
ATOM 1687 C CA . GLN B 1 33 ? 10.387 69.545 -34.489 1.00 62.30 42 GLN B CA 1
ATOM 1688 C C . GLN B 1 33 ? 9.288 69.695 -33.430 1.00 64.49 42 GLN B C 1
ATOM 1689 O O . GLN B 1 33 ? 8.792 70.799 -33.203 1.00 62.86 42 GLN B O 1
ATOM 1695 N N . LEU B 1 34 ? 8.961 68.592 -32.749 1.00 61.11 43 LEU B N 1
ATOM 1696 C CA . LEU B 1 34 ? 7.956 68.590 -31.697 1.00 61.76 43 LEU B CA 1
ATOM 1697 C C . LEU B 1 34 ? 8.300 69.546 -30.544 1.00 62.62 43 LEU B C 1
ATOM 1698 O O . LEU B 1 34 ? 7.432 70.295 -30.095 1.00 55.39 43 LEU B O 1
ATOM 1703 N N . GLN B 1 35 ? 9.529 69.491 -30.056 1.00 57.77 44 GLN B N 1
ATOM 1704 C CA . GLN B 1 35 ? 10.037 70.561 -29.229 1.00 62.80 44 GLN B CA 1
ATOM 1705 C C . GLN B 1 35 ? 10.208 71.814 -30.111 1.00 63.21 44 GLN B C 1
ATOM 1706 O O . GLN B 1 35 ? 9.501 72.794 -29.969 1.00 67.33 44 GLN B O 1
ATOM 1712 N N . SER B 1 50 ? 5.744 67.418 -22.877 1.00 71.91 59 SER B N 1
ATOM 1713 C CA . SER B 1 50 ? 7.131 67.827 -23.028 1.00 76.41 59 SER B CA 1
ATOM 1714 C C . SER B 1 50 ? 8.101 66.974 -22.166 1.00 78.30 59 SER B C 1
ATOM 1715 O O . SER B 1 50 ? 9.100 66.432 -22.673 1.00 72.69 59 SER B O 1
ATOM 1718 N N . SER B 1 51 ? 7.803 66.878 -20.875 1.00 75.39 60 SER B N 1
ATOM 1719 C CA . SER B 1 51 ? 8.508 65.975 -19.956 1.00 71.64 60 SER B CA 1
ATOM 1720 C C . SER B 1 51 ? 8.355 64.541 -20.442 1.00 69.25 60 SER B C 1
ATOM 1721 O O . SER B 1 51 ? 9.317 63.759 -20.542 1.00 67.57 60 SER B O 1
ATOM 1724 N N . THR B 1 52 ? 7.112 64.232 -20.778 1.00 69.41 61 THR B N 1
ATOM 1725 C CA . THR B 1 52 ? 6.706 63.009 -21.438 1.00 63.51 61 THR B CA 1
ATOM 1726 C C . THR B 1 52 ? 7.408 62.846 -22.823 1.00 59.36 61 THR B C 1
ATOM 1727 O O . THR B 1 52 ? 8.114 61.869 -23.029 1.00 55.44 61 THR B O 1
ATOM 1731 N N . LEU B 1 53 ? 7.219 63.776 -23.748 1.00 56.16 62 LEU B N 1
ATOM 1732 C CA . LEU B 1 53 ? 7.933 63.780 -25.040 1.00 57.38 62 LEU B CA 1
ATOM 1733 C C . LEU B 1 53 ? 9.417 63.380 -24.850 1.00 59.05 62 LEU B C 1
ATOM 1734 O O . LEU B 1 53 ? 9.912 62.451 -25.476 1.00 53.49 62 LEU B O 1
ATOM 1739 N N . ASN B 1 54 ? 10.077 64.016 -23.891 1.00 63.22 63 ASN B N 1
ATOM 1740 C CA . ASN B 1 54 ? 11.418 63.640 -23.504 1.00 64.12 63 ASN B CA 1
ATOM 1741 C C . ASN B 1 54 ? 11.629 62.177 -23.162 1.00 58.89 63 ASN B C 1
ATOM 1742 O O . ASN B 1 54 ? 12.546 61.517 -23.674 1.00 52.10 63 ASN B O 1
ATOM 1747 N N . GLN B 1 55 ? 10.790 61.686 -22.252 1.00 62.23 64 GLN B N 1
ATOM 1748 C CA . GLN B 1 55 ? 10.833 60.308 -21.858 1.00 58.54 64 GLN B CA 1
ATOM 1749 C C . GLN B 1 55 ? 10.468 59.430 -23.022 1.00 51.12 64 GLN B C 1
ATOM 1750 O O . GLN B 1 55 ? 11.120 58.415 -23.270 1.00 55.22 64 GLN B O 1
ATOM 1756 N N . ALA B 1 56 ? 9.406 59.790 -23.716 1.00 47.36 65 ALA B N 1
ATOM 1757 C CA . ALA B 1 56 ? 8.983 59.045 -24.889 1.00 47.22 65 ALA B CA 1
ATOM 1758 C C . ALA B 1 56 ? 10.120 58.893 -25.964 1.00 46.62 65 ALA B C 1
ATOM 1759 O O . ALA B 1 56 ? 10.357 57.813 -26.464 1.00 43.11 65 ALA B O 1
ATOM 1761 N N . TYR B 1 57 ? 10.840 59.960 -26.296 1.00 47.81 66 TYR B N 1
ATOM 1762 C CA . TYR B 1 57 ? 11.915 59.810 -27.290 1.00 44.23 66 TYR B CA 1
ATOM 1763 C C . TYR B 1 57 ? 13.036 58.863 -26.772 1.00 42.35 66 TYR B C 1
ATOM 1764 O O . TYR B 1 57 ? 13.611 58.075 -27.505 1.00 40.22 66 TYR B O 1
ATOM 1773 N N . HIS B 1 58 ? 13.368 58.966 -25.504 1.00 45.35 67 HIS B N 1
ATOM 1774 C CA . HIS B 1 58 ? 14.494 58.192 -25.014 1.00 48.96 67 HIS B CA 1
ATOM 1775 C C . HIS B 1 58 ? 14.181 56.741 -24.801 1.00 48.91 67 HIS B C 1
ATOM 1776 O O . HIS B 1 58 ? 15.092 55.903 -24.931 1.00 48.38 67 HIS B O 1
ATOM 1783 N N . THR B 1 59 ? 12.914 56.443 -24.460 1.00 47.25 68 THR B N 1
ATOM 1784 C CA . THR B 1 59 ? 12.449 55.062 -24.328 1.00 44.16 68 THR B CA 1
ATOM 1785 C C . THR B 1 59 ? 12.533 54.370 -25.688 1.00 45.34 68 THR B C 1
ATOM 1786 O O . THR B 1 59 ? 12.949 53.216 -25.764 1.00 44.20 68 THR B O 1
ATOM 1790 N N . LEU B 1 60 ? 12.167 55.060 -26.773 1.00 42.69 69 LEU B N 1
ATOM 1791 C CA . LEU B 1 60 ? 12.167 54.410 -28.082 1.00 38.53 69 LEU B CA 1
ATOM 1792 C C . LEU B 1 60 ? 13.532 54.409 -28.720 1.00 39.42 69 LEU B C 1
ATOM 1793 O O . LEU B 1 60 ? 13.811 53.592 -29.566 1.00 42.68 69 LEU B O 1
ATOM 1798 N N . LYS B 1 61 ? 14.368 55.385 -28.380 1.00 43.62 70 LYS B N 1
ATOM 1799 C CA . LYS B 1 61 ? 15.739 55.444 -28.906 1.00 45.89 70 LYS B CA 1
ATOM 1800 C C . LYS B 1 61 ? 16.563 54.286 -28.370 1.00 46.03 70 LYS B C 1
ATOM 1801 O O . LYS B 1 61 ? 17.275 53.628 -29.101 1.00 39.97 70 LYS B O 1
ATOM 1807 N N . ASP B 1 62 ? 16.472 54.035 -27.076 1.00 41.44 71 ASP B N 1
ATOM 1808 C CA . ASP B 1 62 ? 17.399 53.031 -26.489 1.00 43.04 71 ASP B CA 1
ATOM 1809 C C . ASP B 1 62 ? 16.809 51.608 -26.655 1.00 40.82 71 ASP B C 1
ATOM 1810 O O . ASP B 1 62 ? 15.708 51.370 -26.200 1.00 39.34 71 ASP B O 1
ATOM 1815 N N . PRO B 1 63 ? 17.542 50.660 -27.307 1.00 40.42 72 PRO B N 1
ATOM 1816 C CA . PRO B 1 63 ? 16.969 49.303 -27.570 1.00 43.08 72 PRO B CA 1
ATOM 1817 C C . PRO B 1 63 ? 16.452 48.560 -26.306 1.00 42.92 72 PRO B C 1
ATOM 1818 O O . PRO B 1 63 ? 15.375 47.972 -26.289 1.00 44.18 72 PRO B O 1
ATOM 1822 N N . LEU B 1 64 ? 17.160 48.663 -25.215 1.00 43.63 73 LEU B N 1
ATOM 1823 C CA . LEU B 1 64 ? 16.675 47.962 -24.040 1.00 42.37 73 LEU B CA 1
ATOM 1824 C C . LEU B 1 64 ? 15.354 48.584 -23.537 1.00 45.08 73 LEU B C 1
ATOM 1825 O O . LEU B 1 64 ? 14.388 47.859 -23.292 1.00 40.33 73 LEU B O 1
ATOM 1830 N N . ARG B 1 65 ? 15.298 49.894 -23.343 1.00 44.56 74 ARG B N 1
ATOM 1831 C CA . ARG B 1 65 ? 14.039 50.438 -22.812 1.00 43.86 74 ARG B CA 1
ATOM 1832 C C . ARG B 1 65 ? 12.941 50.313 -23.842 1.00 42.43 74 ARG B C 1
ATOM 1833 O O . ARG B 1 65 ? 11.806 50.117 -23.450 1.00 43.75 74 ARG B O 1
ATOM 1841 N N . ARG B 1 66 ? 13.301 50.311 -25.148 1.00 42.01 75 ARG B N 1
ATOM 1842 C CA . ARG B 1 66 ? 12.344 50.069 -26.219 1.00 40.46 75 ARG B CA 1
ATOM 1843 C C . ARG B 1 66 ? 11.726 48.715 -26.044 1.00 43.05 75 ARG B C 1
ATOM 1844 O O . ARG B 1 66 ? 10.501 48.603 -26.111 1.00 43.09 75 ARG B O 1
ATOM 1852 N N . SER B 1 67 ? 12.548 47.670 -25.869 1.00 44.75 76 SER B N 1
ATOM 1853 C CA . SER B 1 67 ? 11.987 46.329 -25.630 1.00 43.35 76 SER B CA 1
ATOM 1854 C C . SER B 1 67 ? 11.096 46.233 -24.400 1.00 43.50 76 SER B C 1
ATOM 1855 O O . SER B 1 67 ? 9.997 45.700 -24.481 1.00 47.74 76 SER B O 1
ATOM 1858 N N . GLN B 1 68 ? 11.557 46.721 -23.260 1.00 42.46 77 GLN B N 1
ATOM 1859 C CA . GLN B 1 68 ? 10.741 46.668 -22.024 1.00 45.69 77 GLN B CA 1
ATOM 1860 C C . GLN B 1 68 ? 9.400 47.429 -22.166 1.00 48.19 77 GLN B C 1
ATOM 1861 O O . GLN B 1 68 ? 8.351 46.970 -21.728 1.00 47.81 77 GLN B O 1
ATOM 1867 N N . TYR B 1 69 ? 9.425 48.565 -22.869 1.00 52.41 78 TYR B N 1
ATOM 1868 C CA . TYR B 1 69 ? 8.212 49.332 -23.111 1.00 49.86 78 TYR B CA 1
ATOM 1869 C C . TYR B 1 69 ? 7.263 48.576 -24.065 1.00 51.20 78 TYR B C 1
ATOM 1870 O O . TYR B 1 69 ? 6.067 48.398 -23.772 1.00 49.62 78 TYR B O 1
ATOM 1879 N N . MET B 1 70 ? 7.792 48.096 -25.184 1.00 47.30 79 MET B N 1
ATOM 1880 C CA . MET B 1 70 ? 7.005 47.226 -26.079 1.00 45.62 79 MET B CA 1
ATOM 1881 C C . MET B 1 70 ? 6.293 46.066 -25.352 1.00 50.78 79 MET B C 1
ATOM 1882 O O . MET B 1 70 ? 5.100 45.836 -25.567 1.00 53.16 79 MET B O 1
ATOM 1887 N N . LEU B 1 71 ? 7.023 45.301 -24.544 1.00 48.03 80 LEU B N 1
ATOM 1888 C CA . LEU B 1 71 ? 6.423 44.177 -23.833 1.00 50.91 80 LEU B CA 1
ATOM 1889 C C . LEU B 1 71 ? 5.384 44.693 -22.805 1.00 55.37 80 LEU B C 1
ATOM 1890 O O . LEU B 1 71 ? 4.338 44.098 -22.642 1.00 56.15 80 LEU B O 1
ATOM 1895 N N . LYS B 1 72 ? 5.642 45.839 -22.185 1.00 52.53 81 LYS B N 1
ATOM 1896 C CA . LYS B 1 72 ? 4.616 46.538 -21.436 1.00 57.41 81 LYS B CA 1
ATOM 1897 C C . LYS B 1 72 ? 3.324 46.809 -22.288 1.00 58.73 81 LYS B C 1
ATOM 1898 O O . LYS B 1 72 ? 2.255 46.361 -21.900 1.00 59.84 81 LYS B O 1
ATOM 1904 N N . LEU B 1 73 ? 3.405 47.482 -23.447 1.00 62.21 82 LEU B N 1
ATOM 1905 C CA . LEU B 1 73 ? 2.172 47.793 -24.231 1.00 61.84 82 LEU B CA 1
ATOM 1906 C C . LEU B 1 73 ? 1.549 46.540 -24.813 1.00 62.57 82 LEU B C 1
ATOM 1907 O O . LEU B 1 73 ? 0.337 46.380 -24.763 1.00 57.91 82 LEU B O 1
ATOM 1912 N N . LEU B 1 74 ? 2.383 45.670 -25.382 1.00 62.39 83 LEU B N 1
ATOM 1913 C CA . LEU B 1 74 ? 1.910 44.513 -26.130 1.00 63.56 83 LEU B CA 1
ATOM 1914 C C . LEU B 1 74 ? 1.472 43.360 -25.244 1.00 66.59 83 LEU B C 1
ATOM 1915 O O . LEU B 1 74 ? 0.585 42.629 -25.607 1.00 67.40 83 LEU B O 1
ATOM 1920 N N . ARG B 1 75 ? 2.088 43.177 -24.085 1.00 68.12 84 ARG B N 1
ATOM 1921 C CA . ARG B 1 75 ? 1.842 41.944 -23.308 1.00 69.74 84 ARG B CA 1
ATOM 1922 C C . ARG B 1 75 ? 1.526 42.189 -21.842 1.00 68.82 84 ARG B C 1
ATO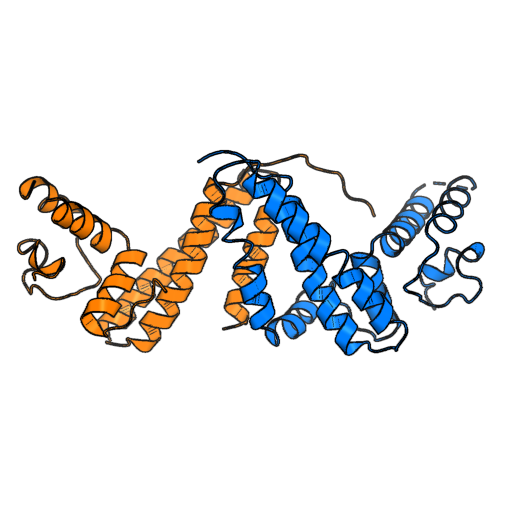M 1923 O O . ARG B 1 75 ? 1.371 41.254 -21.066 1.00 70.56 84 ARG B O 1
ATOM 1931 N N . ASN B 1 76 ? 1.418 43.451 -21.463 1.00 66.80 85 ASN B N 1
ATOM 1932 C CA . ASN B 1 76 ? 1.184 43.783 -20.097 1.00 72.34 85 ASN B CA 1
ATOM 1933 C C . ASN B 1 76 ? 2.216 43.087 -19.206 1.00 70.43 85 ASN B C 1
ATOM 1934 O O . ASN B 1 76 ? 1.869 42.680 -18.107 1.00 73.51 85 ASN B O 1
ATOM 1939 N N . ILE B 1 77 ? 3.456 42.892 -19.700 1.00 70.25 86 ILE B N 1
ATOM 1940 C CA . ILE B 1 77 ? 4.585 42.379 -18.870 1.00 67.85 86 ILE B CA 1
ATOM 1941 C C . ILE B 1 77 ? 5.504 43.569 -18.643 1.00 68.89 86 ILE B C 1
ATOM 1942 O O . ILE B 1 77 ? 5.818 44.332 -19.599 1.00 64.03 86 ILE B O 1
ATOM 1947 N N . ASP B 1 78 ? 5.957 43.724 -17.410 1.00 65.27 87 ASP B N 1
ATOM 1948 C CA . ASP B 1 78 ? 6.826 44.825 -17.045 1.00 68.60 87 ASP B CA 1
ATOM 1949 C C . ASP B 1 78 ? 8.134 44.309 -16.454 1.00 67.96 87 ASP B C 1
ATOM 1950 O O . ASP B 1 78 ? 8.238 44.018 -15.245 1.00 65.86 87 ASP B O 1
ATOM 1955 N N . LEU B 1 79 ? 9.143 44.217 -17.302 1.00 60.20 88 LEU B N 1
ATOM 1956 C CA . LEU B 1 79 ? 10.446 43.715 -16.860 1.00 64.71 88 LEU B CA 1
ATOM 1957 C C . LEU B 1 79 ? 11.230 44.615 -15.864 1.00 73.09 88 LEU B C 1
ATOM 1958 O O . LEU B 1 79 ? 12.153 44.116 -15.240 1.00 72.67 88 LEU B O 1
ATOM 1963 N N . THR B 1 80 ? 10.877 45.889 -15.668 1.00 75.90 89 THR B N 1
ATOM 1964 C CA . THR B 1 80 ? 11.572 46.706 -14.632 1.00 83.86 89 THR B CA 1
ATOM 1965 C C . THR B 1 80 ? 11.152 46.364 -13.183 1.00 86.90 89 THR B C 1
ATOM 1966 O O . THR B 1 80 ? 10.928 47.259 -12.381 1.00 94.54 89 THR B O 1
ATOM 1970 N N . GLN B 1 81 ? 11.089 45.068 -12.857 1.00 92.30 90 GLN B N 1
ATOM 1971 C CA . GLN B 1 81 ? 10.695 44.570 -11.531 1.00 91.27 90 GLN B CA 1
ATOM 1972 C C . GLN B 1 81 ? 11.501 43.334 -11.092 1.00 92.64 90 GLN B C 1
ATOM 1973 O O . GLN B 1 81 ? 11.602 43.012 -9.898 1.00 85.10 90 GLN B O 1
ATOM 1979 N N . ASP B 1 92 ? 18.150 30.964 -16.927 1.00 65.81 101 ASP B N 1
ATOM 1980 C CA . ASP B 1 92 ? 19.043 29.987 -17.527 1.00 62.72 101 ASP B CA 1
ATOM 1981 C C . ASP B 1 92 ? 20.368 30.065 -16.809 1.00 60.13 101 ASP B C 1
ATOM 1982 O O . ASP B 1 92 ? 21.172 30.961 -17.074 1.00 55.99 101 ASP B O 1
ATOM 1987 N N . PRO B 1 93 ? 20.620 29.101 -15.935 1.00 53.90 102 PRO B N 1
ATOM 1988 C CA . PRO B 1 93 ? 21.830 29.098 -15.171 1.00 56.71 102 PRO B CA 1
ATOM 1989 C C . PRO B 1 93 ? 23.087 29.282 -15.989 1.00 53.22 102 PRO B C 1
ATOM 1990 O O . PRO B 1 93 ? 24.024 29.881 -15.498 1.00 50.00 102 PRO B O 1
ATOM 1994 N N . GLN B 1 94 ? 23.096 28.830 -17.230 1.00 56.83 103 GLN B N 1
ATOM 1995 C CA . GLN B 1 94 ? 24.294 28.929 -18.030 1.00 60.52 103 GLN B CA 1
ATOM 1996 C C . GLN B 1 94 ? 24.554 30.372 -18.427 1.00 55.80 103 GLN B C 1
ATOM 1997 O O . GLN B 1 94 ? 25.702 30.793 -18.451 1.00 59.88 103 GLN B O 1
ATOM 2003 N N . LEU B 1 95 ? 23.505 31.137 -18.729 1.00 54.59 104 LEU B N 1
ATOM 2004 C CA . LEU B 1 95 ? 23.646 32.592 -18.928 1.00 51.05 104 LEU B CA 1
ATOM 2005 C C . LEU B 1 95 ? 24.198 33.289 -17.643 1.00 46.77 104 LEU B C 1
ATOM 2006 O O . LEU B 1 95 ? 25.155 34.063 -17.689 1.00 47.06 104 LEU B O 1
ATOM 2011 N N . LEU B 1 96 ? 23.651 32.952 -16.497 1.00 45.36 105 LEU B N 1
ATOM 2012 C CA . LEU B 1 96 ? 24.005 33.653 -15.246 1.00 47.31 105 LEU B CA 1
ATOM 2013 C C . LEU B 1 96 ? 25.479 33.419 -14.957 1.00 48.36 105 LEU B C 1
ATOM 2014 O O . LEU B 1 96 ? 26.175 34.273 -14.410 1.00 47.20 105 LEU B O 1
ATOM 2019 N N . LEU B 1 97 ? 25.928 32.206 -15.252 1.00 47.78 106 LEU B N 1
ATOM 2020 C CA . LEU B 1 97 ? 27.306 31.791 -15.040 1.00 50.12 106 LEU B CA 1
ATOM 2021 C C . LEU B 1 97 ? 28.211 32.589 -15.952 1.00 48.71 106 LEU B C 1
ATOM 2022 O O . LEU B 1 97 ? 29.282 32.993 -15.579 1.00 47.99 106 LEU B O 1
ATOM 2027 N N . LYS B 1 98 ? 27.794 32.739 -17.193 1.00 46.46 107 LYS B N 1
ATOM 2028 C CA . LYS B 1 98 ? 28.601 33.445 -18.138 1.00 48.64 107 LYS B CA 1
ATOM 2029 C C . LYS B 1 98 ? 28.796 34.916 -17.728 1.00 44.83 107 LYS B C 1
ATOM 2030 O O . LYS B 1 98 ? 29.882 35.457 -17.834 1.00 48.52 107 LYS B O 1
ATOM 2036 N N . VAL B 1 99 ? 27.725 35.564 -17.349 1.00 46.32 108 VAL B N 1
ATOM 2037 C CA . VAL B 1 99 ? 27.759 36.998 -17.060 1.00 46.64 108 VAL B CA 1
ATOM 2038 C C . VAL B 1 99 ? 28.571 37.161 -15.817 1.00 47.52 108 VAL B C 1
ATOM 2039 O O . VAL B 1 99 ? 29.472 37.985 -15.792 1.00 48.22 108 VAL B O 1
ATOM 2043 N N . LEU B 1 100 ? 28.380 36.283 -14.839 1.00 45.88 109 LEU B N 1
ATOM 2044 C CA . LEU B 1 100 ? 29.112 36.409 -13.592 1.00 47.09 109 LEU B CA 1
ATOM 2045 C C . LEU B 1 100 ? 30.605 36.221 -13.819 1.00 48.89 109 LEU B C 1
ATOM 2046 O O . LEU B 1 100 ? 31.410 36.904 -13.196 1.00 45.85 109 LEU B O 1
ATOM 2051 N N . ASP B 1 101 ? 31.001 35.277 -14.670 1.00 50.64 110 ASP B N 1
ATOM 2052 C CA . ASP B 1 101 ? 32.454 35.013 -14.885 1.00 51.51 110 ASP B CA 1
ATOM 2053 C C . ASP B 1 101 ? 33.115 36.194 -15.608 1.00 54.06 110 ASP B C 1
ATOM 2054 O O . ASP B 1 101 ? 34.283 36.490 -15.362 1.00 56.94 110 ASP B O 1
ATOM 2059 N N . ILE B 1 102 ? 32.381 36.855 -16.518 1.00 47.23 111 ILE B N 1
ATOM 2060 C CA . ILE B 1 102 ? 32.883 38.065 -17.124 1.00 48.76 111 ILE B CA 1
ATOM 2061 C C . ILE B 1 102 ? 33.021 39.196 -16.099 1.00 51.85 111 ILE B C 1
ATOM 2062 O O . ILE B 1 102 ? 34.115 39.785 -16.031 1.00 56.39 111 ILE B O 1
ATOM 2067 N N . HIS B 1 103 ? 31.971 39.471 -15.292 1.00 50.44 112 HIS B N 1
ATOM 2068 C CA . HIS B 1 103 ? 32.092 40.404 -14.131 1.00 51.02 112 HIS B CA 1
ATOM 2069 C C . HIS B 1 103 ? 33.305 40.073 -13.334 1.00 54.09 112 HIS B C 1
ATOM 2070 O O . HIS B 1 103 ? 34.007 40.988 -12.914 1.00 55.79 112 HIS B O 1
ATOM 2077 N N . ASP B 1 104 ? 33.615 38.786 -13.129 1.00 55.51 113 ASP B N 1
ATOM 2078 C CA . ASP B 1 104 ? 34.814 38.453 -12.349 1.00 57.46 113 ASP B CA 1
ATOM 2079 C C . ASP B 1 104 ? 36.134 38.671 -13.074 1.00 60.62 113 ASP B C 1
ATOM 2080 O O . ASP B 1 104 ? 37.116 39.138 -12.464 1.00 57.94 113 ASP B O 1
ATOM 2085 N N . GLU B 1 105 ? 36.201 38.290 -14.346 1.00 59.70 114 GLU B N 1
ATOM 2086 C CA . GLU B 1 105 ? 37.371 38.655 -15.138 1.00 63.93 114 GLU B CA 1
ATOM 2087 C C . GLU B 1 105 ? 37.596 40.160 -15.023 1.00 61.70 114 GLU B C 1
ATOM 2088 O O . GLU B 1 105 ? 38.685 40.605 -14.744 1.00 70.04 114 GLU B O 1
ATOM 2094 N N . LEU B 1 106 ? 36.545 40.939 -15.202 1.00 59.96 115 LEU B N 1
ATOM 2095 C CA . LEU B 1 106 ? 36.672 42.395 -15.151 1.00 62.98 115 LEU B CA 1
ATOM 2096 C C . LEU B 1 106 ? 37.285 42.874 -13.832 1.00 68.55 115 LEU B C 1
ATOM 2097 O O . LEU B 1 106 ? 38.272 43.624 -13.820 1.00 71.46 115 LEU B O 1
ATOM 2102 N N . SER B 1 107 ? 36.719 42.409 -12.718 1.00 67.96 116 SER B N 1
ATOM 2103 C CA . SER B 1 107 ? 37.195 42.800 -11.387 1.00 68.96 116 SER B CA 1
ATOM 2104 C C . SER B 1 107 ? 38.658 42.396 -11.137 1.00 71.77 116 SER B C 1
ATOM 2105 O O . SER B 1 107 ? 39.337 43.061 -10.335 1.00 73.93 116 SER B O 1
ATOM 2108 N N . GLN B 1 108 ? 39.141 41.343 -11.820 1.00 72.68 117 GLN B N 1
ATOM 2109 C CA . GLN B 1 108 ? 40.573 40.970 -11.772 1.00 78.76 117 GLN B CA 1
ATOM 2110 C C . GLN B 1 108 ? 41.441 41.698 -12.784 1.00 82.57 117 GLN B C 1
ATOM 2111 O O . GLN B 1 108 ? 42.648 41.695 -12.642 1.00 86.01 117 GLN B O 1
ATOM 2117 N N . MET B 1 109 ? 40.854 42.285 -13.825 1.00 88.70 118 MET B N 1
ATOM 2118 C CA . MET B 1 109 ? 41.654 43.009 -14.831 1.00 94.06 118 MET B CA 1
ATOM 2119 C C . MET B 1 109 ? 42.425 44.209 -14.236 1.00 100.21 118 MET B C 1
ATOM 2120 O O . MET B 1 109 ? 41.962 44.896 -13.311 1.00 96.84 118 MET B O 1
ATOM 2125 N N . ASP B 1 110 ? 43.572 44.477 -14.855 1.00 103.50 119 ASP B N 1
ATOM 2126 C CA . ASP B 1 110 ? 44.564 45.463 -14.403 1.00 108.62 119 ASP B CA 1
ATOM 2127 C C . ASP B 1 110 ? 44.833 46.497 -15.498 1.00 109.62 119 ASP B C 1
ATOM 2128 O O . ASP B 1 110 ? 44.815 47.700 -15.231 1.00 111.84 119 ASP B O 1
ATOM 2133 N N . ASP B 1 111 ? 45.072 46.023 -16.722 1.00 104.80 120 ASP B N 1
ATOM 2134 C CA . ASP B 1 111 ? 45.318 46.910 -17.864 1.00 106.08 120 ASP B CA 1
ATOM 2135 C C . ASP B 1 111 ? 44.036 47.354 -18.602 1.00 97.22 120 ASP B C 1
ATOM 2136 O O . ASP B 1 111 ? 43.007 46.661 -18.611 1.00 90.54 120 ASP B O 1
ATOM 2141 N N . GLU B 1 112 ? 44.121 48.510 -19.245 1.00 96.21 121 GLU B N 1
ATOM 2142 C CA . GLU B 1 112 ? 43.010 49.020 -20.029 1.00 94.56 121 GLU B CA 1
ATOM 2143 C C . GLU B 1 112 ? 42.757 48.142 -21.267 1.00 89.56 121 GLU B C 1
ATOM 2144 O O . GLU B 1 112 ? 41.654 47.699 -21.472 1.00 89.57 121 GLU B O 1
ATOM 2150 N N . ALA B 1 113 ? 43.771 47.865 -22.078 1.00 90.55 122 ALA B N 1
ATOM 2151 C CA . ALA B 1 113 ? 43.549 47.127 -23.333 1.00 88.57 122 ALA B CA 1
ATOM 2152 C C . ALA B 1 113 ? 42.799 45.798 -23.169 1.00 87.57 122 ALA B C 1
ATOM 2153 O O . ALA B 1 113 ? 42.075 45.397 -24.068 1.00 87.82 122 ALA B O 1
ATOM 2155 N N . GLY B 1 114 ? 42.988 45.095 -22.051 1.00 89.44 123 GLY B N 1
ATOM 2156 C CA . GLY B 1 114 ? 42.235 43.864 -21.801 1.00 84.29 123 GLY B CA 1
ATOM 2157 C C . GLY B 1 114 ? 40.759 44.177 -21.635 1.00 81.09 123 GLY B C 1
ATOM 2158 O O . GLY B 1 114 ? 39.888 43.548 -22.261 1.00 81.86 123 GLY B O 1
ATOM 2159 N N . VAL B 1 115 ? 40.498 45.176 -20.792 1.00 75.72 124 VAL B N 1
ATOM 2160 C CA . VAL B 1 115 ? 39.173 45.692 -20.558 1.00 70.62 124 VAL B CA 1
ATOM 2161 C C . VAL B 1 115 ? 38.487 46.081 -21.880 1.00 73.32 124 VAL B C 1
ATOM 2162 O O . VAL B 1 115 ? 37.353 45.674 -22.126 1.00 67.96 124 VAL B O 1
ATOM 2166 N N . LYS B 1 116 ? 39.176 46.836 -22.743 1.00 76.98 125 LYS B N 1
ATOM 2167 C CA . LYS B 1 116 ? 38.581 47.250 -24.031 1.00 77.42 125 LYS B CA 1
ATOM 2168 C C . LYS B 1 116 ? 38.171 46.026 -24.870 1.00 72.82 125 LYS B C 1
ATOM 2169 O O . LYS B 1 116 ? 37.124 46.046 -25.486 1.00 66.18 125 LYS B O 1
ATOM 2175 N N . LEU B 1 117 ? 38.962 44.949 -24.857 1.00 76.37 126 LEU B N 1
ATOM 2176 C CA . LEU B 1 117 ? 38.636 43.752 -25.657 1.00 78.55 126 LEU B CA 1
ATOM 2177 C C . LEU B 1 117 ? 37.365 43.060 -25.138 1.00 76.84 126 LEU B C 1
ATOM 2178 O O . LEU B 1 117 ? 36.494 42.671 -25.916 1.00 73.64 126 LEU B O 1
ATOM 2183 N N . LEU B 1 118 ? 37.251 42.919 -23.824 1.00 77.80 127 LEU B N 1
ATOM 2184 C CA . LEU B 1 118 ? 36.045 42.313 -23.249 1.00 75.62 127 LEU B CA 1
ATOM 2185 C C . LEU B 1 118 ? 34.822 43.170 -23.570 1.00 73.65 127 LEU B C 1
ATOM 2186 O O . LEU B 1 118 ? 33.758 42.654 -23.864 1.00 67.03 127 LEU B O 1
ATOM 2191 N N . GLU B 1 119 ? 35.019 44.483 -23.554 1.00 72.74 128 GLU B N 1
ATOM 2192 C CA . GLU B 1 119 ? 33.960 45.421 -23.814 1.00 71.74 128 GLU B CA 1
ATOM 2193 C C . GLU B 1 119 ? 33.446 45.396 -25.291 1.00 71.29 128 GLU B C 1
ATOM 2194 O O . GLU B 1 119 ? 32.245 45.548 -25.540 1.00 64.74 128 GLU B O 1
ATOM 2200 N N . LYS B 1 120 ? 34.340 45.197 -26.246 1.00 70.88 129 LYS B N 1
ATOM 2201 C CA . LYS B 1 120 ? 33.931 44.912 -27.625 1.00 74.77 129 LYS B CA 1
ATOM 2202 C C . LYS B 1 120 ? 33.114 43.624 -27.725 1.00 72.02 129 LYS B C 1
ATOM 2203 O O . LYS B 1 120 ? 32.080 43.577 -28.392 1.00 71.34 129 LYS B O 1
ATOM 2209 N N . GLN B 1 121 ? 33.607 42.562 -27.104 1.00 70.83 130 GLN B N 1
ATOM 2210 C CA . GLN B 1 121 ? 32.922 41.285 -27.155 1.00 69.12 130 GLN B CA 1
ATOM 2211 C C . GLN B 1 121 ? 31.483 41.469 -26.606 1.00 65.41 130 GLN B C 1
ATOM 2212 O O . GLN B 1 121 ? 30.529 40.837 -27.069 1.00 63.45 130 GLN B O 1
ATOM 2218 N N . ASN B 1 122 ? 31.324 42.380 -25.659 1.00 63.16 131 ASN B N 1
ATOM 2219 C CA . ASN B 1 122 ? 30.017 42.612 -25.066 1.00 61.81 131 ASN B CA 1
ATOM 2220 C C . ASN B 1 122 ? 29.095 43.290 -26.055 1.00 59.97 131 ASN B C 1
ATOM 2221 O O . ASN B 1 122 ? 27.923 42.905 -26.205 1.00 53.83 131 ASN B O 1
ATOM 2226 N N . LYS B 1 123 ? 29.632 44.330 -26.675 1.00 61.21 132 LYS B N 1
ATOM 2227 C CA . LYS B 1 123 ? 28.938 45.073 -27.708 1.00 65.89 132 LYS B CA 1
ATOM 2228 C C . LYS B 1 123 ? 28.456 44.165 -28.813 1.00 58.95 132 LYS B C 1
ATOM 2229 O O . LYS B 1 123 ? 27.296 44.238 -29.160 1.00 58.82 132 LYS B O 1
ATOM 2235 N N . GLU B 1 124 ? 29.306 43.263 -29.289 1.00 56.68 133 GLU B N 1
ATOM 2236 C CA . GLU B 1 124 ? 28.849 42.267 -30.251 1.00 57.75 133 GLU B CA 1
ATOM 2237 C C . GLU B 1 124 ? 27.683 41.441 -29.717 1.00 58.83 133 GLU B C 1
ATOM 2238 O O . GLU B 1 124 ? 26.713 41.226 -30.460 1.00 57.90 133 GLU B O 1
ATOM 2244 N N . ARG B 1 125 ? 27.759 41.012 -28.438 1.00 56.10 134 ARG B N 1
ATOM 2245 C CA . ARG B 1 125 ? 26.647 40.336 -27.754 1.00 54.34 134 ARG B CA 1
ATOM 2246 C C . ARG B 1 125 ? 25.364 41.177 -27.870 1.00 49.78 134 ARG B C 1
ATOM 2247 O O . ARG B 1 125 ? 24.318 40.675 -28.252 1.00 49.21 134 ARG B O 1
ATOM 2255 N N . ILE B 1 126 ? 25.443 42.431 -27.472 1.00 50.81 135 ILE B N 1
ATOM 2256 C CA . ILE B 1 126 ? 24.270 43.316 -27.483 1.00 50.83 135 ILE B CA 1
ATOM 2257 C C . ILE B 1 126 ? 23.709 43.485 -28.940 1.00 53.20 135 ILE B C 1
ATOM 2258 O O . ILE B 1 126 ? 22.499 43.396 -29.159 1.00 48.85 135 ILE B O 1
ATOM 2263 N N . GLN B 1 127 ? 24.581 43.688 -29.926 1.00 54.76 136 GLN B N 1
ATOM 2264 C CA . GLN B 1 127 ? 24.119 43.770 -31.334 1.00 52.15 136 GLN B CA 1
ATOM 2265 C C . GLN B 1 127 ? 23.351 42.524 -31.697 1.00 51.13 136 GLN B C 1
ATOM 2266 O O . GLN B 1 127 ? 22.224 42.606 -32.126 1.00 52.17 136 GLN B O 1
ATOM 2272 N N . ASP B 1 128 ? 23.955 41.356 -31.489 1.00 55.96 137 ASP B N 1
ATOM 2273 C CA . ASP B 1 128 ? 23.331 40.054 -31.830 1.00 55.65 137 ASP B CA 1
ATOM 2274 C C . ASP B 1 128 ? 21.964 39.886 -31.192 1.00 51.03 137 ASP B C 1
ATOM 2275 O O . ASP B 1 128 ? 21.000 39.492 -31.842 1.00 56.28 137 ASP B O 1
ATOM 2280 N N . ILE B 1 129 ? 21.869 40.242 -29.927 1.00 51.27 138 ILE B N 1
ATOM 2281 C CA . ILE B 1 129 ? 20.613 40.136 -29.243 1.00 51.59 138 ILE B CA 1
ATOM 2282 C C . ILE B 1 129 ? 19.593 41.090 -29.835 1.00 52.13 138 ILE B C 1
ATOM 2283 O O . ILE B 1 129 ? 18.439 40.710 -30.034 1.00 52.62 138 ILE B O 1
ATOM 2288 N N . GLU B 1 130 ? 19.988 42.339 -30.057 1.00 48.88 139 GLU B N 1
ATOM 2289 C CA . GLU B 1 130 ? 19.104 43.258 -30.732 1.00 53.93 139 GLU B CA 1
ATOM 2290 C C . GLU B 1 130 ? 18.532 42.739 -32.060 1.00 54.83 139 GLU B C 1
ATOM 2291 O O . GLU B 1 130 ? 17.317 42.851 -32.251 1.00 47.14 139 GLU B O 1
ATOM 2297 N N . ALA B 1 131 ? 19.378 42.184 -32.940 1.00 54.22 140 ALA B N 1
ATOM 2298 C CA . ALA B 1 131 ? 18.910 41.590 -34.199 1.00 57.38 140 ALA B CA 1
ATOM 2299 C C . ALA B 1 131 ? 17.906 40.504 -33.856 1.00 59.26 140 ALA B C 1
ATOM 2300 O O . ALA B 1 131 ? 16.878 40.369 -34.522 1.00 63.74 140 ALA B O 1
ATOM 2302 N N . GLN B 1 132 ? 18.200 39.714 -32.830 1.00 55.78 141 GLN B N 1
ATOM 2303 C CA . GLN B 1 132 ? 17.278 38.648 -32.465 1.00 61.78 141 GLN B CA 1
ATOM 2304 C C . GLN B 1 132 ? 15.921 39.211 -32.016 1.00 59.87 141 GLN B C 1
ATOM 2305 O O . GLN B 1 132 ? 14.876 38.744 -32.455 1.00 60.10 141 GLN B O 1
ATOM 2311 N N . LEU B 1 133 ? 15.927 40.221 -31.152 1.00 57.61 142 LEU B N 1
ATOM 2312 C CA . LEU B 1 133 ? 14.659 40.844 -30.754 1.00 50.04 142 LEU B CA 1
ATOM 2313 C C . LEU B 1 133 ? 13.884 41.331 -32.002 1.00 48.49 142 LEU B C 1
ATOM 2314 O O . LEU B 1 133 ? 12.678 41.132 -32.103 1.00 49.38 142 LEU B O 1
ATOM 2319 N N . GLY B 1 134 ? 14.566 41.953 -32.956 1.00 53.77 143 GLY B N 1
ATOM 2320 C CA . GLY B 1 134 ? 13.935 42.292 -34.241 1.00 49.79 143 GLY B CA 1
ATOM 2321 C C . GLY B 1 134 ? 13.171 41.126 -34.872 1.00 58.54 143 GLY B C 1
ATOM 2322 O O . GLY B 1 134 ? 12.018 41.285 -35.368 1.00 56.87 143 GLY B O 1
ATOM 2323 N N . GLN B 1 135 ? 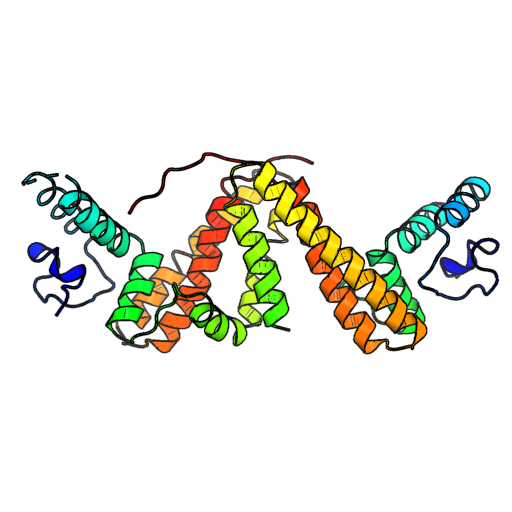13.831 39.958 -34.888 1.00 60.49 144 GLN B N 1
ATOM 2324 C CA . GLN B 1 135 ? 13.274 38.767 -35.496 1.00 64.30 144 GLN B CA 1
ATOM 2325 C C . GLN B 1 135 ? 12.050 38.369 -34.710 1.00 63.16 144 GLN B C 1
ATOM 2326 O O . GLN B 1 135 ? 11.020 38.114 -35.294 1.00 58.30 144 GLN B O 1
ATOM 2332 N N . CYS B 1 136 ? 12.189 38.291 -33.386 1.00 61.17 145 CYS B N 1
ATOM 2333 C CA . CYS B 1 136 ? 11.053 37.937 -32.502 1.00 63.74 145 CYS B CA 1
ATOM 2334 C C . CYS B 1 136 ? 9.849 38.873 -32.634 1.00 64.04 145 CYS B C 1
ATOM 2335 O O . CYS B 1 136 ? 8.713 38.405 -32.741 1.00 66.78 145 CYS B O 1
ATOM 2338 N N . TYR B 1 137 ? 10.084 40.189 -32.583 1.00 61.27 146 TYR B N 1
ATOM 2339 C CA . TYR B 1 137 ? 8.980 41.115 -32.678 1.00 60.25 146 TYR B CA 1
ATOM 2340 C C . TYR B 1 137 ? 8.301 40.992 -34.036 1.00 66.07 146 TYR B C 1
ATOM 2341 O O . TYR B 1 137 ? 7.085 41.092 -34.083 1.00 65.95 146 TYR B O 1
ATOM 2350 N N . ASN B 1 138 ? 9.067 40.743 -35.108 1.00 67.75 147 ASN B N 1
ATOM 2351 C CA . ASN B 1 138 ? 8.476 40.439 -36.447 1.00 70.89 147 ASN B CA 1
ATOM 2352 C C . ASN B 1 138 ? 7.588 39.183 -36.435 1.00 70.23 147 ASN B C 1
ATOM 2353 O O . ASN B 1 138 ? 6.536 39.155 -37.060 1.00 71.05 147 ASN B O 1
ATOM 2358 N N . ASP B 1 139 ? 8.017 38.168 -35.703 1.00 71.32 148 ASP B N 1
ATOM 2359 C CA . ASP B 1 139 ? 7.308 36.875 -35.587 1.00 77.07 148 ASP B CA 1
ATOM 2360 C C . ASP B 1 139 ? 6.402 36.790 -34.367 1.00 79.09 148 ASP B C 1
ATOM 2361 O O . ASP B 1 139 ? 5.929 35.706 -34.032 1.00 83.95 148 ASP B O 1
ATOM 2366 N N . LYS B 1 140 ? 6.204 37.894 -33.656 1.00 75.10 149 LYS B N 1
ATOM 2367 C CA . LYS B 1 140 ? 5.252 37.902 -32.560 1.00 77.44 149 LYS B CA 1
ATOM 2368 C C . LYS B 1 140 ? 5.655 36.958 -31.428 1.00 76.39 149 LYS B C 1
ATOM 2369 O O . LYS B 1 140 ? 4.836 36.668 -30.561 1.00 76.68 149 LYS B O 1
ATOM 2375 N N . ASP B 1 141 ? 6.908 36.497 -31.430 1.00 73.59 150 ASP B N 1
ATOM 2376 C CA . ASP B 1 141 ? 7.403 35.549 -30.425 1.00 70.48 150 ASP B CA 1
ATOM 2377 C C . ASP B 1 141 ? 7.736 36.302 -29.135 1.00 67.54 150 ASP B C 1
ATOM 2378 O O . ASP B 1 141 ? 8.911 36.546 -28.788 1.00 57.82 150 ASP B O 1
ATOM 2383 N N . TYR B 1 142 ? 6.686 36.634 -28.403 1.00 65.53 151 TYR B N 1
ATOM 2384 C CA . TYR B 1 142 ? 6.821 37.454 -27.221 1.00 62.20 151 TYR B CA 1
ATOM 2385 C C . TYR B 1 142 ? 7.593 36.779 -26.117 1.00 62.19 151 TYR B C 1
ATOM 2386 O O . TYR B 1 142 ? 8.391 37.424 -25.423 1.00 62.19 151 TYR B O 1
ATOM 2395 N N . ALA B 1 143 ? 7.380 35.477 -25.983 1.00 65.68 152 ALA B N 1
ATOM 2396 C CA . ALA B 1 143 ? 8.096 34.680 -25.005 1.00 65.61 152 ALA B CA 1
ATOM 2397 C C . ALA B 1 143 ? 9.600 34.694 -25.311 1.00 63.58 152 ALA B C 1
ATOM 2398 O O . ALA B 1 143 ? 10.396 34.883 -24.384 1.00 55.81 152 ALA B O 1
ATOM 2400 N N . ALA B 1 144 ? 9.990 34.531 -26.596 1.00 62.02 153 ALA B N 1
ATOM 2401 C CA . ALA B 1 144 ? 11.420 34.588 -26.930 1.00 59.72 153 ALA B CA 1
ATOM 2402 C C . ALA B 1 144 ? 11.945 36.024 -26.640 1.00 56.69 153 ALA B C 1
ATOM 2403 O O . ALA B 1 144 ? 13.045 36.184 -26.075 1.00 59.65 153 ALA B O 1
ATOM 2405 N N . ALA B 1 145 ? 11.110 37.049 -26.892 1.00 56.69 154 ALA B N 1
ATOM 2406 C CA . ALA B 1 145 ? 11.473 38.470 -26.601 1.00 50.48 154 ALA B CA 1
ATOM 2407 C C . ALA B 1 145 ? 11.733 38.732 -25.128 1.00 48.92 154 ALA B C 1
ATOM 2408 O O . ALA B 1 145 ? 12.622 39.484 -24.793 1.00 48.34 154 ALA B O 1
ATOM 2410 N N . VAL B 1 146 ? 10.930 38.143 -24.252 1.00 48.54 155 VAL B N 1
ATOM 2411 C CA . VAL B 1 146 ? 11.100 38.356 -22.802 1.00 48.34 155 VAL B CA 1
ATOM 2412 C C . VAL B 1 146 ? 12.461 37.830 -22.353 1.00 48.11 155 VAL B C 1
ATOM 2413 O O . VAL B 1 146 ? 13.209 38.535 -21.632 1.00 48.84 155 VAL B O 1
ATOM 2417 N N . LYS B 1 147 ? 12.806 36.624 -22.811 1.00 52.61 156 LYS B N 1
ATOM 2418 C CA . LYS B 1 147 ? 14.080 35.975 -22.443 1.00 55.68 156 LYS B CA 1
ATOM 2419 C C . LYS B 1 147 ? 15.239 36.809 -22.894 1.00 48.38 156 LYS B C 1
ATOM 2420 O O . LYS B 1 147 ? 16.148 37.084 -22.120 1.00 44.13 156 LYS B O 1
ATOM 2426 N N . LEU B 1 148 ? 15.178 37.246 -24.144 1.00 46.79 157 LEU B N 1
ATOM 2427 C CA . LEU B 1 148 ? 16.255 38.084 -24.692 1.00 47.43 157 LEU B CA 1
ATOM 2428 C C . LEU B 1 148 ? 16.402 39.436 -24.002 1.00 43.99 157 LEU B C 1
ATOM 2429 O O . LEU B 1 148 ? 17.506 39.954 -23.862 1.00 48.27 157 LEU B O 1
ATOM 2434 N N . THR B 1 149 ? 15.286 39.977 -23.557 1.00 41.58 158 THR B N 1
ATOM 2435 C CA . THR B 1 149 ? 15.252 41.300 -22.995 1.00 41.14 158 THR B CA 1
ATOM 2436 C C . THR B 1 149 ? 15.761 41.285 -21.544 1.00 41.12 158 THR B C 1
ATOM 2437 O O . THR B 1 149 ? 16.374 42.270 -21.070 1.00 38.36 158 THR B O 1
ATOM 2441 N N . VAL B 1 150 ? 15.503 40.169 -20.861 1.00 41.16 159 VAL B N 1
ATOM 2442 C CA . VAL B 1 150 ? 16.113 39.971 -19.491 1.00 41.28 159 VAL B CA 1
ATOM 2443 C C . VAL B 1 150 ? 17.602 39.826 -19.714 1.00 40.51 159 VAL B C 1
ATOM 2444 O O . VAL B 1 150 ? 18.431 40.449 -19.058 1.00 45.78 159 VAL B O 1
ATOM 2448 N N . GLU B 1 151 ? 17.959 39.036 -20.708 1.00 43.28 160 GLU B N 1
ATOM 2449 C CA . GLU B 1 151 ? 19.368 38.835 -20.990 1.00 44.03 160 GLU B CA 1
ATOM 2450 C C . GLU B 1 151 ? 20.059 40.160 -21.308 1.00 46.85 160 GLU B C 1
ATOM 2451 O O . GLU B 1 151 ? 21.188 40.436 -20.832 1.00 45.25 160 GLU B O 1
ATOM 2457 N N . LEU B 1 152 ? 19.405 40.967 -22.162 1.00 45.63 161 LEU B N 1
ATOM 2458 C CA . LEU B 1 152 ? 19.983 42.221 -22.652 1.00 44.31 161 LEU B CA 1
ATOM 2459 C C . LEU B 1 152 ? 20.264 43.112 -21.482 1.00 42.33 161 LEU B C 1
ATOM 2460 O O . LEU B 1 152 ? 21.236 43.860 -21.505 1.00 43.39 161 LEU B O 1
ATOM 2465 N N . LYS B 1 153 ? 19.359 43.096 -20.511 1.00 41.63 162 LYS B N 1
ATOM 2466 C CA . LYS B 1 153 ? 19.576 43.854 -19.256 1.00 45.42 162 LYS B CA 1
ATOM 2467 C C . LYS B 1 153 ? 20.971 43.475 -18.607 1.00 42.95 162 LYS B C 1
ATOM 2468 O O . LYS B 1 153 ? 21.767 44.376 -18.258 1.00 45.41 162 LYS B O 1
ATOM 2474 N N . TYR B 1 154 ? 21.266 42.184 -18.471 1.00 42.66 163 TYR B N 1
ATOM 2475 C CA . TYR B 1 154 ? 22.605 41.741 -17.880 1.00 43.87 163 TYR B CA 1
ATOM 2476 C C . TYR B 1 154 ? 23.782 42.384 -18.635 1.00 44.80 163 TYR B C 1
ATOM 2477 O O . TYR B 1 154 ? 24.655 43.048 -18.057 1.00 42.60 163 TYR B O 1
ATOM 2486 N N . TRP B 1 155 ? 23.751 42.307 -19.961 1.00 45.83 164 TRP B N 1
ATOM 2487 C CA . TRP B 1 155 ? 24.824 42.893 -20.727 1.00 46.34 164 TRP B CA 1
ATOM 2488 C C . TRP B 1 155 ? 24.842 44.379 -20.692 1.00 44.97 164 TRP B C 1
ATOM 2489 O O . TRP B 1 155 ? 25.878 44.986 -20.889 1.00 51.34 164 TRP B O 1
ATOM 2500 N N . TYR B 1 156 ? 23.723 45.012 -20.425 1.00 48.14 165 TYR B N 1
ATOM 2501 C CA . TYR B 1 156 ? 23.742 46.471 -20.280 1.00 48.94 165 TYR B CA 1
ATOM 2502 C C . TYR B 1 156 ? 24.378 46.780 -18.957 1.00 47.69 165 TYR B C 1
ATOM 2503 O O . TYR B 1 156 ? 25.177 47.722 -18.849 1.00 49.35 165 TYR B O 1
ATOM 2512 N N . ASN B 1 157 ? 24.014 46.019 -17.938 1.00 52.31 166 ASN B N 1
ATOM 2513 C CA . ASN B 1 157 ? 24.625 46.230 -16.629 1.00 54.52 166 ASN B CA 1
ATOM 2514 C C . ASN B 1 157 ? 26.153 46.123 -16.765 1.00 51.03 166 ASN B C 1
ATOM 2515 O O . ASN B 1 157 ? 26.834 47.030 -16.332 1.00 50.94 166 ASN B O 1
ATOM 2520 N N . LEU B 1 158 ? 26.655 45.085 -17.442 1.00 53.04 167 LEU B N 1
ATOM 2521 C CA . LEU B 1 158 ? 28.099 44.895 -17.643 1.00 52.37 167 LEU B CA 1
ATOM 2522 C C . LEU B 1 158 ? 28.759 46.038 -18.376 1.00 58.49 167 LEU B C 1
ATOM 2523 O O . LEU B 1 158 ? 29.889 46.394 -18.041 1.00 57.19 167 LEU B O 1
ATOM 2528 N N . ALA B 1 159 ? 28.095 46.557 -19.429 1.00 56.69 168 ALA B N 1
ATOM 2529 C CA . ALA B 1 159 ? 28.575 47.738 -20.174 1.00 56.97 168 ALA B CA 1
ATOM 2530 C C . ALA B 1 159 ? 28.867 48.854 -19.193 1.00 60.60 168 ALA B C 1
ATOM 2531 O O . ALA B 1 159 ? 29.934 49.446 -19.210 1.00 59.56 168 ALA B O 1
ATOM 2533 N N . LYS B 1 160 ? 27.924 49.130 -18.298 1.00 67.31 169 LYS B N 1
ATOM 2534 C CA . LYS B 1 160 ? 28.109 50.240 -17.340 1.00 69.02 169 LYS B CA 1
ATOM 2535 C C . LYS B 1 160 ? 29.268 49.966 -16.369 1.00 69.90 169 LYS B C 1
ATOM 2536 O O . LYS B 1 160 ? 29.915 50.913 -15.874 1.00 68.03 169 LYS B O 1
ATOM 2542 N N . ALA B 1 161 ? 29.528 48.682 -16.111 1.00 64.93 170 ALA B N 1
ATOM 2543 C CA . ALA B 1 161 ? 30.633 48.268 -15.249 1.00 68.71 170 ALA B CA 1
ATOM 2544 C C . ALA B 1 161 ? 31.965 48.451 -15.960 1.00 70.74 170 ALA B C 1
ATOM 2545 O O . ALA B 1 161 ? 32.967 48.679 -15.308 1.00 68.38 170 ALA B O 1
ATOM 2547 N N . PHE B 1 162 ? 31.989 48.342 -17.288 1.00 70.01 171 PHE B N 1
ATOM 2548 C CA . PHE B 1 162 ? 33.224 48.620 -18.017 1.00 71.99 171 PHE B CA 1
ATOM 2549 C C . PHE B 1 162 ? 33.581 50.091 -17.901 1.00 74.02 171 PHE B C 1
ATOM 2550 O O . PHE B 1 162 ? 34.739 50.388 -17.698 1.00 72.84 171 PHE B O 1
ATOM 2558 N N . LYS B 1 163 ? 32.606 50.999 -18.024 1.00 72.70 172 LYS B N 1
ATOM 2559 C CA . LYS B 1 163 ? 32.880 52.436 -17.832 1.00 77.15 172 LYS B CA 1
ATOM 2560 C C . LYS B 1 163 ? 33.180 52.839 -16.354 1.00 80.70 172 LYS B C 1
ATOM 2561 O O . LYS B 1 163 ? 33.884 53.813 -16.096 1.00 78.97 172 LYS B O 1
ATOM 2567 N N . ASP B 1 164 ? 32.665 52.079 -15.391 1.00 82.54 173 ASP B N 1
ATOM 2568 C CA . ASP B 1 164 ? 32.959 52.322 -13.975 1.00 86.38 173 ASP B CA 1
ATOM 2569 C C . ASP B 1 164 ? 34.272 51.616 -13.530 1.00 86.73 173 ASP B C 1
ATOM 2570 O O . ASP B 1 164 ? 34.763 51.839 -12.405 1.00 86.18 173 ASP B O 1
ATOM 2575 N N . TRP B 1 165 ? 34.854 50.805 -14.416 1.00 80.18 174 TRP B N 1
ATOM 2576 C CA . TRP B 1 165 ? 36.154 50.156 -14.163 1.00 83.22 174 TRP B CA 1
ATOM 2577 C C . TRP B 1 165 ? 37.338 51.096 -13.886 1.00 85.27 174 TRP B C 1
ATOM 2578 O O . TRP B 1 165 ? 37.587 52.032 -14.636 1.00 85.44 174 TRP B O 1
ATOM 2589 N N . ALA B 1 166 ? 38.081 50.837 -12.815 1.00 86.26 175 ALA B N 1
ATOM 2590 C CA . ALA B 1 166 ? 39.409 51.449 -12.594 1.00 94.95 175 ALA B CA 1
ATOM 2591 C C . ALA B 1 166 ? 40.458 50.359 -12.183 1.00 95.55 175 ALA B C 1
ATOM 2592 O O . ALA B 1 166 ? 40.115 49.423 -11.454 1.00 97.57 175 ALA B O 1
ATOM 2594 N N . PRO B 1 167 ? 41.716 50.465 -12.679 1.00 99.92 176 PRO B N 1
ATOM 2595 C CA . PRO B 1 167 ? 42.872 49.520 -12.541 1.00 99.96 176 PRO B CA 1
ATOM 2596 C C . PRO B 1 167 ? 43.292 48.900 -11.158 1.00 102.97 176 PRO B C 1
ATOM 2597 O O . PRO B 1 167 ? 43.446 47.666 -11.040 1.00 98.29 176 PRO B O 1
ATOM 2601 N N . GLY B 1 168 ? 43.545 49.727 -10.149 1.00 105.67 177 GLY B N 1
ATOM 2602 C CA . GLY B 1 168 ? 44.077 49.230 -8.863 1.00 109.20 177 GLY B CA 1
ATOM 2603 C C . GLY B 1 168 ? 45.492 48.639 -8.890 1.00 109.84 177 GLY B C 1
ATOM 2604 O O . GLY B 1 168 ? 46.122 48.527 -9.937 1.00 112.64 177 GLY B O 1
ATOM 2605 N N . LYS B 1 169 ? 45.988 48.243 -7.726 1.00 114.10 178 LYS B N 1
ATOM 2606 C CA . LYS B 1 169 ? 47.371 47.740 -7.601 1.00 119.25 178 LYS B CA 1
ATOM 2607 C C . LYS B 1 169 ? 47.516 46.339 -8.183 1.00 116.77 178 LYS B C 1
ATOM 2608 O O . LYS B 1 169 ? 46.882 45.399 -7.701 1.00 116.39 178 LYS B O 1
ATOM 2614 N N . GLN B 1 170 ? 48.346 46.203 -9.217 1.00 117.81 179 GLN B N 1
ATOM 2615 C CA . GLN B 1 170 ? 48.804 44.880 -9.645 1.00 115.57 179 GLN B CA 1
ATOM 2616 C C . GLN B 1 170 ? 49.557 44.287 -8.441 1.00 113.46 179 GLN B C 1
ATOM 2617 O O . GLN B 1 170 ? 50.689 44.667 -8.147 1.00 113.13 179 GLN B O 1
ATOM 2623 N N . LEU B 1 171 ? 48.872 43.410 -7.715 1.00 108.64 180 LEU B N 1
ATOM 2624 C CA . LEU B 1 171 ? 49.455 42.690 -6.589 1.00 111.48 180 LEU B CA 1
ATOM 2625 C C . LEU B 1 171 ? 50.070 41.414 -7.167 1.00 108.76 180 LEU B C 1
ATOM 2626 O O . LEU B 1 171 ? 49.381 40.691 -7.874 1.00 106.42 180 LEU B O 1
ATOM 2631 N N . GLU B 1 172 ? 51.344 41.134 -6.893 1.00 110.24 181 GLU B N 1
ATOM 2632 C CA . GLU B 1 172 ? 52.023 40.005 -7.548 1.00 109.41 181 GLU B CA 1
ATOM 2633 C C . GLU B 1 172 ? 51.643 38.636 -6.949 1.00 106.39 181 GLU B C 1
ATOM 2634 O O . GLU B 1 172 ? 51.650 38.459 -5.722 1.00 107.49 181 GLU B O 1
ATOM 2640 N N . MET B 1 173 ? 51.341 37.662 -7.812 1.00 102.60 182 MET B N 1
ATOM 2641 C CA . MET B 1 173 ? 50.805 36.382 -7.323 1.00 98.33 182 MET B CA 1
ATOM 2642 C C . MET B 1 173 ? 51.860 35.466 -6.723 1.00 97.58 182 MET B C 1
ATOM 2643 O O . MET B 1 173 ? 53.049 35.511 -7.080 1.00 102.88 182 MET B O 1
ATOM 2648 N N . ASN B 1 174 ? 51.402 34.676 -5.747 1.00 93.73 183 ASN B N 1
ATOM 2649 C CA . ASN B 1 174 ? 52.192 33.619 -5.130 1.00 91.92 183 ASN B CA 1
ATOM 2650 C C . ASN B 1 174 ? 52.226 32.420 -6.036 1.00 88.36 183 ASN B C 1
ATOM 2651 O O . ASN B 1 174 ? 51.392 32.304 -6.922 1.00 83.99 183 ASN B O 1
ATOM 2656 N N . HIS B 1 175 ? 53.124 31.474 -5.751 1.00 90.78 184 HIS B N 1
ATOM 2657 C CA . HIS B 1 175 ? 52.909 30.150 -6.282 1.00 87.95 184 HIS B CA 1
ATOM 2658 C C . HIS B 1 175 ? 51.730 29.557 -5.534 1.00 85.11 184 HIS B C 1
ATOM 2659 O O . HIS B 1 175 ? 51.139 30.084 -4.588 1.00 82.65 184 HIS B O 1
#

Organism: Saccharomyces cerevisiae (strain ATCC 204508 / S288c) (NCBI:txid559292)

GO terms:
  GO:0005739 mitochondrion (C, IDA)
  GO:0005759 mitochondrial matrix (C, IDA)
  GO:0001671 ATPase activator activity (F, IDA)
  GO:0051087 protein-folding chaperone binding (F, IMP)
  GO:0005739 mitochondrion (C, IMP)
  GO:0005739 mitochondrion (C, HDA)
  GO:0044571 [2Fe-2S] cluster assembly (P, IMP)
  GO:0044572 [4Fe-4S] cluster assembly (P, IMP)
  GO:0016226 iron-sulfur cluster assembly (P, IMP)
  GO:0006879 intracellular iron ion homeostasis (P, IMP)
  GO:0009060 aerobic respiration (P, IMP)
  GO:0005743 mitochondrial inner membrane (C, TAS)
  GO:0005758 mitochondrial intermembrane space (C, TAS)
  GO:0005759 mitochondrial matrix (C, TAS)
  GO:0005515 protein binding (F, IPI)

InterPro domains:
  IPR001623 DnaJ domain [PF00226] (32-78)
  IPR001623 DnaJ domain [PS50076] (13-82)
  IPR001623 DnaJ domain [SM00271] (12-74)
  IPR001623 DnaJ domain [cd06257] (29-71)
  IPR004640 Co-chaperone Hsc20 [PTHR14021] (12-174)
  IPR004640 Co-chaperone Hsc20 [TIGR00714] (29-178)
  IPR009073 Co-chaperone HscB, C-terminal oligomerisation domain [PF07743] (101-170)
  IPR036386 HscB, C-terminal domain superfamily [G3DSA:1.20.1280.20] (97-182)
  IPR036386 HscB, C-terminal domain superfamily [SSF47144] (93-177)
  IPR036869 Chaperone J-domain superfamily [G3DSA:1.10.287.110] (10-96)
  IPR036869 Chaperone J-domain superfamily [SSF46565] (29-81)

Solvent-accessible surface area: 18360 Å² total; per-residue (Å²): 261,128,62,28,34,0,56,57,0,72,135,21,4,92,160,95,119,22,78,22,107,17,83,59,81,140,0,123,100,5,29,146,66,50,64,89,178,122,108,127,52,30,56,20,33,76,0,12,30,9,0,107,33,27,18,76,18,0,24,19,3,0,72,67,68,114,133,53,36,8,88,98,131,124,43,4,22,104,31,0,46,85,40,52,139,13,0,70,112,0,6,88,24,13,38,79,21,29,117,50,130,78,105,73,16,7,122,103,6,36,126,72,1,128,104,46,26,110,79,6,32,57,57,0,12,107,13,19,112,108,142,64,29,56,33,0,9,126,23,1,3,30,0,50,2,0,62,31,0,40,50,14,7,131,23,60,30,116,52,152,184,60,36,25,0,62,40,0,61,160,26,4,111,170,77,111,25,84,23,113,20,76,58,73,150,0,132,135,8,9,143,135,83,114,117,96,74,20,62,98,0,9,70,10,0,99,36,32,16,96,17,0,17,33,3,0,87,68,63,127,125,61,49,35,89,186,116,38,102,32,10,4,103,0,0,47,16,12,10,85,10,15,90,42,66,72,105,77,18,0,90,110,15,26,101,79,1,105,91,34,24,114,83,7,36,74,83,0,20,103,13,19,118,85,141,64,23,76,33,0,34,160,24,1,57,36,0,83,40,0,54,56,0,38,83,22,5,119,44,47,30,65,27,147,150,142,162,180,79,105

Secondary structure (DSSP, 8-state):
-PPPGGGG-TTT-TT-S--SS--HHHHHHHHHHHHH--HHHHHHHHHHHHHHSHHHHHHHHHHHHH---TTSHHHHHHHHHT-HHHHHHHHHHHHHHHH--SHHHHHHHHHHHHHHHHHHHHHHHHHHHTT-HHHHHHHHHHHHHHHHHHHHHHT--S--/---TTTT-TTT-TT-S--S---HHHHHHHHHHH--HHHHHHHHHHHSHHHHHHHHHHHHHS------HHHHHHHHHHHHHHHH--SHHHHHHHHHHHHHHHHHHHHHHHHHHHTT-HHHHHHHHHHHHHHHHHHHHHHH------PPPP-

Foldseek 3Di:
DDQALLCVQCVQCVPSDQDLPGPLVSLVVSLVVVVVVVVVNVVNVVSSVLNVDNLSSLQSNCCPVVNQHCVDPVSLVVLVVVPVVLVVVLVVLVVQLVPDQDLVSLVVSLVVLVVLLVVLSVVLVVCVVVVVSSVSSNSSSSNVSSVVVNVVSVPDDNDD/DQQLLQVQCVQPVPSDQAQDTPLVVLVVSLVVSPPVVSVVSNVCNNDNLSSLQSNCCVPPVDHPPVPVVLVVVLVVLVVVLVVDADLVVLVVSLVVLVVVLVVLSVVLNVCRVVVVSVVSVVSSNSSVSSVVVNVVSVVDDHDDPDDDDD

Sequence (310 aa):
FFTSTFYELFPKTFPKKLPIWTIDQSRRLRKKEYRQQLQAQSEQSSTLNQAYHTLKDPLRRSQYMLKLLRRNIDLTQEEQTSNEVTTSDPQLLLKVLDDIHDDELSQMDDEEAGVKLLEKQNKERIQQDIEAQLGQCYNNDKDYAAAVKLTVELKYWYNLAKAFKKDWAPGKTSTFYELFPKTFPKKLPIWTIDQSRLRKKEYRQLQSSTLNQAYHTLKDPLRRSQYMLKLLRNIDLTQDPQLLLKVLDIHDELSQMDDEAGVKLLEKQNKERIQDIEAQLGQCYNDKDYAAAVKLTVELKYWYNLAKAFKDWAPGKQLEMNH

Radius of gyration: 25.58 Å; Cα contacts (8 Å, |Δi|>4): 291; chains: 2; bounding box: 71×62×53 Å

Nearest PDB structures (foldseek):
  3uo2-assembly1_A  TM=1.006E+00  e=1.733E-20  Saccharomyces cerevisiae S288C
  3uo3-assembly1_A  TM=9.735E-01  e=8.274E-18  Saccharomyces cerevisiae S288C
  3uo3-assembly2_B  TM=9.848E-01  e=6.457E-16  Saccharomyces cerevisiae S288C
  3uo2-assembly2_B  TM=9.628E-01  e=5.845E-15  Saccharomyces cerevisiae S288C
  1fpo-assembly3_C  TM=8.575E-01  e=5.475E-05  Escherichia coli

B-factor: mean 57.59, std 17.87, range [27.37, 130.11]

CATH classification: 1.10.287.110 (+1 more: 1.20.1280.20)